Protein AF-A0A937FCH1-F1 (afdb_monomer_lite)

Structure (mmCIF, N/CA/C/O backbone):
data_AF-A0A937FCH1-F1
#
_entry.id   AF-A0A937FCH1-F1
#
loop_
_atom_site.group_PDB
_atom_site.id
_atom_site.type_symbol
_atom_site.label_atom_id
_atom_site.label_alt_id
_atom_site.label_comp_id
_atom_site.label_asym_id
_atom_site.label_entity_id
_atom_site.label_seq_id
_atom_site.pdbx_PDB_ins_code
_atom_site.Cartn_x
_atom_site.Cartn_y
_atom_site.Cartn_z
_atom_site.occupancy
_atom_site.B_iso_or_equiv
_atom_site.auth_seq_id
_atom_site.auth_comp_id
_atom_site.auth_asym_id
_atom_site.auth_atom_id
_atom_site.pdbx_PDB_model_num
ATOM 1 N N . MET A 1 1 ? 11.244 -4.740 61.251 1.00 45.28 1 MET A N 1
ATOM 2 C CA . MET A 1 1 ? 11.607 -6.067 60.705 1.00 45.28 1 MET A CA 1
ATOM 3 C C . MET A 1 1 ? 11.883 -5.912 59.218 1.00 45.28 1 MET A C 1
ATOM 5 O O . MET A 1 1 ? 11.108 -5.254 58.540 1.00 45.28 1 MET A O 1
ATOM 9 N N . LYS A 1 2 ? 13.050 -6.382 58.766 1.00 44.22 2 LYS A N 1
ATOM 10 C CA . LYS A 1 2 ? 13.618 -6.166 57.425 1.00 44.22 2 LYS A CA 1
ATOM 11 C C . LYS A 1 2 ? 12.908 -7.014 56.362 1.00 44.22 2 LYS A C 1
ATOM 13 O O . LYS A 1 2 ? 12.558 -8.159 56.624 1.00 44.22 2 LYS A O 1
ATOM 18 N N . ALA A 1 3 ? 12.762 -6.436 55.171 1.00 42.06 3 ALA A N 1
ATOM 19 C CA . ALA A 1 3 ? 12.266 -7.079 53.960 1.00 42.06 3 ALA A CA 1
ATOM 20 C C . ALA A 1 3 ? 13.205 -8.203 53.481 1.00 42.06 3 ALA A C 1
ATOM 22 O O . ALA A 1 3 ? 14.424 -8.025 53.446 1.00 42.06 3 ALA A O 1
ATOM 23 N N . MET A 1 4 ? 12.632 -9.342 53.081 1.00 48.16 4 MET A N 1
ATOM 24 C CA . MET A 1 4 ? 13.339 -10.417 52.379 1.00 48.16 4 MET A CA 1
ATOM 25 C C . MET A 1 4 ? 13.236 -10.199 50.867 1.00 48.16 4 MET A C 1
ATOM 27 O O . MET A 1 4 ? 12.160 -10.281 50.280 1.00 48.16 4 MET A O 1
ATOM 31 N N . ILE A 1 5 ? 14.381 -9.923 50.245 1.00 53.59 5 ILE A N 1
ATOM 32 C CA . ILE A 1 5 ? 14.573 -9.862 48.794 1.00 53.59 5 ILE A CA 1
ATOM 33 C C . ILE A 1 5 ? 14.964 -11.270 48.330 1.00 53.59 5 ILE A C 1
ATOM 35 O O . ILE A 1 5 ? 16.068 -11.728 48.619 1.00 53.59 5 ILE A O 1
ATOM 39 N N . ASN A 1 6 ? 14.082 -11.949 47.595 1.00 56.16 6 ASN A N 1
ATOM 40 C CA . ASN A 1 6 ? 14.407 -13.210 46.926 1.00 56.16 6 ASN A CA 1
ATOM 41 C C . ASN A 1 6 ? 15.113 -12.924 45.592 1.00 56.16 6 ASN A C 1
ATOM 43 O O . ASN A 1 6 ? 14.478 -12.581 44.597 1.00 56.16 6 ASN A O 1
ATOM 47 N N . LYS A 1 7 ? 16.440 -13.083 45.575 1.00 49.59 7 LYS A N 1
ATOM 48 C CA . LYS A 1 7 ? 17.254 -13.112 44.353 1.00 49.59 7 LYS A CA 1
ATOM 49 C C . LYS A 1 7 ? 17.114 -14.493 43.708 1.00 49.59 7 LYS A C 1
ATOM 51 O O . LYS A 1 7 ? 17.641 -15.465 44.238 1.00 49.59 7 LYS A O 1
ATOM 56 N N . LYS A 1 8 ? 16.419 -14.590 42.573 1.00 55.25 8 LYS A N 1
ATOM 57 C CA . LYS A 1 8 ? 16.505 -15.772 41.703 1.00 55.25 8 LYS A CA 1
ATOM 58 C C . LYS A 1 8 ? 17.601 -15.529 40.671 1.00 55.25 8 LYS A C 1
ATOM 60 O O . LYS A 1 8 ? 17.531 -14.595 39.879 1.00 55.25 8 LYS A O 1
ATOM 65 N N . THR A 1 9 ? 18.642 -16.341 40.775 1.00 57.25 9 THR A N 1
ATOM 66 C CA . THR A 1 9 ? 19.865 -16.311 39.980 1.00 57.25 9 THR A CA 1
ATOM 67 C C . THR A 1 9 ? 19.581 -16.640 38.516 1.00 57.25 9 THR A C 1
ATOM 69 O O . THR A 1 9 ? 18.898 -17.612 38.203 1.00 57.25 9 THR A O 1
ATOM 72 N N . ILE A 1 10 ? 20.130 -15.806 37.638 1.00 57.47 10 ILE A N 1
ATOM 73 C CA . ILE A 1 10 ? 20.200 -15.961 36.186 1.00 57.47 10 ILE A CA 1
ATOM 74 C C . ILE A 1 10 ? 21.195 -17.082 35.857 1.00 57.47 10 ILE A C 1
ATOM 76 O O . ILE A 1 10 ? 22.334 -17.036 36.316 1.00 57.47 10 ILE A O 1
ATOM 80 N N . VAL A 1 11 ? 20.793 -18.045 35.026 1.00 56.69 11 VAL A N 1
ATOM 81 C CA . VAL A 1 11 ? 21.714 -18.966 34.345 1.00 56.69 11 VAL A CA 1
ATOM 82 C C . VAL A 1 11 ? 21.450 -18.850 32.847 1.00 56.69 11 VAL A C 1
ATOM 84 O O . VAL A 1 11 ? 20.429 -19.305 32.343 1.00 56.69 11 VAL A O 1
ATOM 87 N N . VAL A 1 12 ? 22.364 -18.168 32.157 1.00 53.25 12 VAL A N 1
ATOM 88 C CA . VAL A 1 12 ? 22.422 -18.064 30.696 1.00 53.25 12 VAL A CA 1
ATOM 89 C C . VAL A 1 12 ? 23.267 -19.230 30.201 1.00 53.25 12 VAL A C 1
ATOM 91 O O . VAL A 1 12 ? 24.463 -19.282 30.479 1.00 53.25 12 VAL A O 1
ATOM 94 N N . THR A 1 13 ? 22.666 -20.164 29.470 1.00 54.78 13 THR A N 1
ATOM 95 C CA . THR A 1 13 ? 23.407 -21.213 28.760 1.00 54.78 13 THR A CA 1
ATOM 96 C C . THR A 1 13 ? 23.407 -20.869 27.276 1.00 54.78 13 THR A C 1
ATOM 98 O O . THR A 1 13 ? 22.425 -21.085 26.572 1.00 54.78 13 THR A O 1
ATOM 101 N N . ALA A 1 14 ? 24.508 -20.275 26.815 1.00 49.38 14 ALA A N 1
ATOM 102 C CA . ALA A 1 14 ? 24.777 -20.032 25.405 1.00 49.38 14 ALA A CA 1
ATOM 103 C C . ALA A 1 14 ? 25.320 -21.321 24.774 1.00 49.38 14 ALA A C 1
ATOM 105 O O . ALA A 1 14 ? 26.411 -21.769 25.125 1.00 49.38 14 ALA A O 1
ATOM 106 N N . LEU A 1 15 ? 24.564 -21.917 23.852 1.00 54.50 15 LEU A N 1
ATOM 107 C CA . LEU A 1 15 ? 25.008 -23.061 23.060 1.00 54.50 15 LEU A CA 1
ATOM 108 C C . LEU A 1 15 ? 25.225 -22.581 21.623 1.00 54.50 15 LEU A C 1
ATOM 110 O O . LEU A 1 15 ? 24.293 -22.409 20.843 1.00 54.50 15 LEU A O 1
ATOM 114 N N . VAL A 1 16 ? 26.488 -22.279 21.326 1.00 51.97 16 VAL A N 1
ATOM 115 C CA . VAL A 1 16 ? 26.991 -21.925 19.998 1.00 51.97 16 VAL A CA 1
ATOM 116 C C . VAL A 1 16 ? 27.168 -23.226 19.220 1.00 51.97 16 VAL A C 1
ATOM 118 O O . VAL A 1 16 ? 28.035 -24.026 19.562 1.00 51.97 16 VAL A O 1
ATOM 121 N N . LEU A 1 17 ? 26.356 -23.444 18.184 1.00 52.97 17 LEU A N 1
ATOM 122 C CA . LEU A 1 17 ? 26.543 -24.548 17.243 1.00 52.97 17 LEU A CA 1
ATOM 123 C C . LEU A 1 17 ? 26.810 -23.985 15.844 1.00 52.97 17 LEU A C 1
ATOM 125 O O . LEU A 1 17 ? 25.905 -23.763 15.044 1.00 52.97 17 LEU A O 1
ATOM 129 N N . SER A 1 18 ? 28.087 -23.723 15.579 1.00 56.38 18 SER A N 1
ATOM 130 C CA . SER A 1 18 ? 28.609 -23.332 14.271 1.00 56.38 18 SER A CA 1
ATOM 131 C C . SER A 1 18 ? 28.823 -24.586 13.421 1.00 56.38 18 SER A C 1
ATOM 133 O O . SER A 1 18 ? 29.827 -25.278 13.587 1.00 56.38 18 SER A O 1
ATOM 135 N N . LEU A 1 19 ? 27.903 -24.887 12.503 1.00 62.41 19 LEU A N 1
ATOM 136 C CA . LEU A 1 19 ? 28.153 -25.864 11.442 1.00 62.41 19 LEU A CA 1
ATOM 137 C C . LEU A 1 19 ? 28.678 -25.143 10.199 1.00 62.41 19 LEU A C 1
ATOM 139 O O . LEU A 1 19 ? 27.993 -24.348 9.558 1.00 62.41 19 LEU A O 1
ATOM 143 N N . LEU A 1 20 ? 29.944 -25.426 9.910 1.00 54.97 20 LEU A N 1
ATOM 144 C CA . LEU A 1 20 ? 30.688 -25.018 8.729 1.00 54.97 20 LEU A CA 1
ATOM 145 C C . LEU A 1 20 ? 30.143 -25.762 7.500 1.00 54.97 20 LEU A C 1
ATOM 147 O O . LEU A 1 20 ? 30.314 -26.974 7.395 1.00 54.97 20 LEU A O 1
ATOM 151 N N . PHE A 1 21 ? 29.561 -25.047 6.537 1.00 54.56 21 PHE A N 1
ATOM 152 C CA . PHE A 1 21 ? 29.423 -25.557 5.172 1.00 54.56 21 PHE A CA 1
ATOM 153 C C . PHE A 1 21 ? 30.659 -25.151 4.366 1.00 54.56 21 PHE A C 1
ATOM 155 O O . PHE A 1 21 ? 30.727 -24.064 3.796 1.00 54.56 21 PHE A O 1
ATOM 162 N N . VAL A 1 22 ? 31.654 -26.041 4.336 1.00 56.62 22 VAL A N 1
ATOM 163 C CA . VAL A 1 22 ? 32.704 -26.045 3.312 1.00 56.62 22 VAL A CA 1
ATOM 164 C C . VAL A 1 22 ? 32.250 -26.999 2.212 1.00 56.62 22 VAL A C 1
ATOM 166 O O . VAL A 1 22 ? 32.151 -28.202 2.428 1.00 56.62 22 VAL A O 1
ATOM 169 N N . GLY A 1 23 ? 31.970 -26.453 1.033 1.00 44.84 23 GLY A N 1
ATOM 170 C CA . GLY A 1 23 ? 31.610 -27.212 -0.160 1.00 44.84 23 GLY A CA 1
ATOM 171 C C . GLY A 1 23 ? 31.908 -26.395 -1.408 1.00 44.84 23 GLY A C 1
ATOM 172 O O . GLY A 1 23 ? 31.015 -25.821 -2.017 1.00 44.84 23 GLY A O 1
ATOM 173 N N . CYS A 1 24 ? 33.191 -26.302 -1.748 1.00 49.31 24 CYS A N 1
ATOM 174 C CA . CYS A 1 24 ? 33.679 -25.727 -2.993 1.00 49.31 24 CYS A CA 1
ATOM 175 C C . CYS A 1 24 ? 33.963 -26.887 -3.954 1.00 49.31 24 CYS A C 1
ATOM 177 O O . CYS A 1 24 ? 34.729 -27.778 -3.592 1.00 49.31 24 CYS A O 1
ATOM 179 N N . SER A 1 25 ? 33.400 -26.885 -5.164 1.00 57.38 25 SER A N 1
ATOM 180 C CA . SER A 1 25 ? 34.023 -27.528 -6.328 1.00 57.38 25 SER A CA 1
ATOM 181 C C . SER A 1 25 ? 33.520 -26.917 -7.633 1.00 57.38 25 SER A C 1
ATOM 183 O O . SER A 1 25 ? 32.347 -26.602 -7.804 1.00 57.38 25 SER A O 1
ATOM 185 N N . LYS A 1 26 ? 34.499 -26.690 -8.504 1.00 49.41 26 LYS A N 1
ATOM 186 C CA . LYS A 1 26 ? 34.493 -25.948 -9.762 1.00 49.41 26 LYS A CA 1
ATOM 187 C C . LYS A 1 26 ? 34.104 -26.825 -10.962 1.00 49.41 26 LYS A C 1
ATOM 189 O O . LYS A 1 26 ? 34.472 -27.987 -11.008 1.00 49.41 26 LYS A O 1
ATOM 194 N N . ALA A 1 27 ? 33.583 -26.112 -11.964 1.00 41.84 27 ALA A N 1
ATOM 195 C CA . ALA A 1 27 ? 33.876 -26.166 -13.404 1.00 41.84 27 ALA A CA 1
ATOM 196 C C . ALA A 1 27 ? 33.310 -27.278 -14.314 1.00 41.84 27 ALA A C 1
ATOM 198 O O . ALA A 1 27 ? 33.657 -28.443 -14.203 1.00 41.84 27 ALA A O 1
ATOM 199 N N . ALA A 1 28 ? 32.610 -26.746 -15.330 1.00 41.16 28 ALA A N 1
ATOM 200 C CA . ALA A 1 28 ? 32.683 -27.016 -16.769 1.00 41.16 28 ALA A CA 1
ATOM 201 C C . ALA A 1 28 ? 32.108 -28.327 -17.320 1.00 41.16 28 ALA A C 1
ATOM 203 O O . ALA A 1 28 ? 32.665 -29.390 -17.110 1.00 41.16 28 ALA A O 1
ATOM 204 N N . ASP A 1 29 ? 31.108 -28.183 -18.198 1.00 41.12 29 ASP A N 1
ATOM 205 C CA . ASP A 1 29 ? 31.288 -28.640 -19.576 1.00 41.12 29 ASP A CA 1
ATOM 206 C C . ASP A 1 29 ? 30.476 -27.800 -20.574 1.00 41.12 29 ASP A C 1
ATOM 208 O O . ASP A 1 29 ? 29.294 -27.509 -20.385 1.00 41.12 29 ASP A O 1
ATOM 212 N N . LYS A 1 30 ? 31.169 -27.378 -21.637 1.00 43.50 30 LYS A N 1
ATOM 213 C CA . LYS A 1 30 ? 30.598 -26.888 -22.893 1.00 43.50 30 LYS A CA 1
ATOM 214 C C . LYS A 1 30 ? 30.246 -28.113 -23.731 1.00 43.50 30 LYS A C 1
ATOM 216 O O . LYS A 1 30 ? 31.093 -28.980 -23.906 1.00 43.50 30 LYS A O 1
ATOM 221 N N . SER A 1 31 ? 29.072 -28.119 -24.349 1.00 41.22 31 SER A N 1
ATOM 222 C CA . SER A 1 31 ? 28.884 -28.859 -25.596 1.00 41.22 31 SER A CA 1
ATOM 223 C C . SER A 1 31 ? 28.267 -27.926 -26.630 1.00 41.22 31 SER A C 1
ATOM 225 O O . SER A 1 31 ? 27.119 -27.503 -26.526 1.00 41.22 31 SER A O 1
ATOM 227 N N . ASP A 1 32 ? 29.099 -27.561 -27.602 1.00 37.66 32 ASP A N 1
ATOM 228 C CA . ASP A 1 32 ? 28.654 -27.126 -28.914 1.00 37.66 32 ASP A CA 1
ATOM 229 C C . ASP A 1 32 ? 28.128 -28.358 -29.658 1.00 37.66 32 ASP A C 1
ATOM 231 O O . ASP A 1 32 ? 28.805 -29.385 -29.742 1.00 37.66 32 ASP A O 1
ATOM 235 N N . SER A 1 33 ? 26.945 -28.246 -30.253 1.00 36.94 33 SER A N 1
ATOM 236 C CA . SER A 1 33 ? 26.618 -29.025 -31.443 1.00 36.94 33 SER A CA 1
ATOM 237 C C . SER A 1 33 ? 25.721 -28.190 -32.344 1.00 36.94 33 SER A C 1
ATOM 239 O O . SER A 1 33 ? 24.513 -28.068 -32.149 1.00 36.94 33 SER A O 1
ATOM 241 N N . ALA A 1 34 ? 26.373 -27.564 -33.319 1.00 34.31 34 ALA A N 1
ATOM 242 C CA . ALA A 1 34 ? 25.741 -27.075 -34.525 1.00 34.31 34 ALA A CA 1
ATOM 243 C C . ALA A 1 34 ? 25.262 -28.270 -35.360 1.00 34.31 34 ALA A C 1
ATOM 245 O O . ALA A 1 34 ? 25.999 -29.238 -35.549 1.00 34.31 34 ALA A O 1
ATOM 246 N N . SER A 1 35 ? 24.057 -28.168 -35.916 1.00 31.75 35 SER A N 1
ATOM 247 C CA . SER A 1 35 ? 23.645 -28.982 -37.057 1.00 31.75 35 SER A CA 1
ATOM 248 C C . SER A 1 35 ? 23.018 -28.104 -38.144 1.00 31.75 35 SER A C 1
ATOM 250 O O . SER A 1 35 ? 21.967 -27.500 -37.969 1.00 31.75 35 SER A O 1
ATOM 252 N N . ASN A 1 36 ? 23.761 -28.066 -39.250 1.00 29.69 36 ASN A N 1
ATOM 253 C CA . ASN A 1 36 ? 23.389 -27.944 -40.657 1.00 29.69 36 ASN A CA 1
ATOM 254 C C . ASN A 1 36 ? 22.580 -26.751 -41.187 1.00 29.69 36 ASN A C 1
ATOM 256 O O . ASN A 1 36 ? 21.353 -26.705 -41.163 1.00 29.69 36 ASN A O 1
ATOM 260 N N . GLU A 1 37 ? 23.346 -25.905 -41.883 1.00 31.92 37 GLU A N 1
ATOM 261 C CA . GLU A 1 37 ? 23.025 -25.327 -43.189 1.00 31.92 37 GLU A CA 1
ATOM 262 C C . GLU A 1 37 ? 22.394 -26.325 -44.176 1.00 31.92 37 GLU A C 1
ATOM 264 O O . GLU A 1 37 ? 22.844 -27.461 -44.319 1.00 31.92 37 GLU A O 1
ATOM 269 N N . ASN A 1 38 ? 21.421 -25.827 -44.941 1.00 31.12 38 ASN A N 1
ATOM 270 C CA . ASN A 1 38 ? 21.334 -25.981 -46.396 1.00 31.12 38 ASN A CA 1
ATOM 271 C C . ASN A 1 38 ? 20.236 -25.039 -46.920 1.00 31.12 38 ASN A C 1
ATOM 273 O O . ASN A 1 38 ? 19.063 -25.233 -46.626 1.00 31.12 38 ASN A O 1
ATOM 277 N N . ASN A 1 39 ? 20.570 -24.040 -47.735 1.00 33.12 39 ASN A N 1
ATOM 278 C CA . ASN A 1 39 ? 20.592 -24.222 -49.188 1.00 33.12 39 ASN A CA 1
ATOM 279 C C . ASN A 1 39 ? 20.877 -22.888 -49.901 1.00 33.12 39 ASN A C 1
ATOM 281 O O . ASN A 1 39 ? 20.362 -21.825 -49.563 1.00 33.12 39 ASN A O 1
ATOM 285 N N . LYS A 1 40 ? 21.721 -23.002 -50.915 1.00 35.53 40 LYS A N 1
ATOM 286 C CA . LYS A 1 40 ? 22.290 -21.977 -51.776 1.00 35.53 40 LYS A CA 1
ATOM 287 C C . LYS A 1 40 ? 21.399 -21.859 -53.011 1.00 35.53 40 LYS A C 1
ATOM 289 O O . LYS A 1 40 ? 21.117 -22.871 -53.643 1.00 35.53 40 LYS A O 1
ATOM 294 N N . ASN A 1 41 ? 21.049 -20.647 -53.431 1.00 33.06 41 ASN A N 1
ATOM 295 C CA . ASN A 1 41 ? 20.906 -20.404 -54.863 1.00 33.06 41 ASN A CA 1
ATOM 296 C C . ASN A 1 41 ? 21.399 -19.007 -55.235 1.00 33.06 41 ASN A C 1
ATOM 298 O O . ASN A 1 41 ? 20.979 -17.996 -54.678 1.00 33.06 41 ASN A O 1
ATOM 302 N N . SER A 1 42 ? 22.334 -19.005 -56.176 1.00 32.25 42 SER A N 1
ATOM 303 C CA . SER A 1 42 ? 22.885 -17.849 -56.863 1.00 32.25 42 SER A CA 1
ATOM 304 C C . SER A 1 42 ? 21.924 -17.393 -57.957 1.00 32.25 42 SER A C 1
ATOM 306 O O . SER A 1 42 ? 21.228 -18.223 -58.531 1.00 32.25 42 SER A O 1
ATOM 308 N N . THR A 1 43 ? 21.955 -16.111 -58.319 1.00 27.62 43 THR A N 1
ATOM 309 C CA . THR A 1 43 ? 22.133 -15.657 -59.712 1.00 27.62 43 THR A CA 1
ATOM 310 C C . THR A 1 43 ? 22.320 -14.141 -59.720 1.00 27.62 43 THR A C 1
ATOM 312 O O . THR A 1 43 ? 21.492 -13.382 -59.229 1.00 27.62 43 THR A O 1
ATOM 315 N N . SER A 1 44 ? 23.457 -13.731 -60.268 1.00 33.59 44 SER A N 1
ATOM 316 C CA . SER A 1 44 ? 23.804 -12.376 -60.676 1.00 33.59 44 SER A CA 1
ATOM 317 C C . SER A 1 44 ? 23.130 -12.009 -61.997 1.00 33.59 44 SER A C 1
ATOM 319 O O . SER A 1 44 ? 23.170 -12.823 -62.917 1.00 33.59 44 SER A O 1
ATOM 321 N N . THR A 1 45 ? 22.709 -10.754 -62.155 1.00 27.59 45 THR A N 1
ATOM 322 C CA . THR A 1 45 ? 22.896 -10.053 -63.436 1.00 27.59 45 THR A CA 1
ATOM 323 C C . THR A 1 45 ? 23.032 -8.550 -63.223 1.00 27.59 45 THR A C 1
ATOM 325 O O . THR A 1 45 ? 22.291 -7.939 -62.460 1.00 27.59 45 THR A O 1
ATOM 328 N N . THR A 1 46 ? 24.057 -8.030 -63.884 1.00 29.56 46 THR A N 1
ATOM 329 C CA . THR A 1 46 ? 24.588 -6.667 -63.956 1.00 29.56 46 THR A CA 1
ATOM 330 C C . THR A 1 46 ? 23.790 -5.797 -64.944 1.00 29.56 46 THR A C 1
ATOM 332 O O . THR A 1 46 ? 22.901 -6.322 -65.616 1.00 29.56 46 THR A O 1
ATOM 335 N N . SER A 1 47 ? 24.217 -4.525 -65.060 1.00 30.80 47 SER A N 1
ATOM 336 C CA . SER A 1 47 ? 23.911 -3.469 -66.060 1.00 30.80 47 SER A CA 1
ATOM 337 C C . SER A 1 47 ? 23.046 -2.353 -65.444 1.00 30.80 47 SER A C 1
ATOM 339 O O . SER A 1 47 ? 22.010 -2.647 -64.869 1.00 30.80 47 SER A O 1
ATOM 341 N N . GLU A 1 48 ? 23.404 -1.064 -65.432 1.00 30.75 48 GLU A N 1
ATOM 342 C CA . GLU A 1 48 ? 24.190 -0.275 -66.386 1.00 30.75 48 GLU A CA 1
ATOM 343 C C . GLU A 1 48 ? 24.793 0.995 -65.743 1.00 30.75 48 GLU A C 1
ATOM 345 O O . GLU A 1 48 ? 24.305 1.522 -64.744 1.00 30.75 48 GLU A O 1
ATOM 350 N N . ASP A 1 49 ? 25.879 1.441 -66.368 1.00 28.95 49 ASP A N 1
ATOM 351 C CA . ASP A 1 49 ? 26.785 2.547 -66.058 1.00 28.95 49 ASP A CA 1
ATOM 352 C C . ASP A 1 49 ? 26.303 3.879 -66.671 1.00 28.95 49 ASP A C 1
ATOM 354 O O . ASP A 1 49 ? 25.730 3.865 -67.759 1.00 28.95 49 ASP A O 1
ATOM 358 N N . SER A 1 50 ? 26.607 5.030 -66.049 1.00 33.25 50 SER A N 1
ATOM 359 C CA . SER A 1 50 ? 27.060 6.267 -66.742 1.00 33.25 50 SER A CA 1
ATOM 360 C C . SER A 1 50 ? 27.399 7.423 -65.775 1.00 33.25 50 SER A C 1
ATOM 362 O O . SER A 1 50 ? 26.608 8.309 -65.475 1.00 33.25 50 SER A O 1
ATOM 364 N N . ASN A 1 51 ? 28.631 7.367 -65.268 1.00 34.47 51 ASN A N 1
ATOM 365 C CA . ASN A 1 51 ? 29.690 8.393 -65.298 1.00 34.47 51 ASN A CA 1
ATOM 366 C C . ASN A 1 51 ? 29.353 9.865 -65.698 1.00 34.47 51 ASN A C 1
ATOM 368 O O . ASN A 1 51 ? 28.882 10.108 -66.805 1.00 34.47 51 ASN A O 1
ATOM 372 N N . ALA A 1 52 ? 29.789 10.856 -64.893 1.00 30.61 52 ALA A N 1
ATOM 373 C CA . ALA A 1 52 ? 30.996 11.685 -65.156 1.00 30.61 52 ALA A CA 1
ATOM 374 C C . ALA A 1 52 ? 30.942 13.156 -64.660 1.00 30.61 52 ALA A C 1
ATOM 376 O O . ALA A 1 52 ? 30.012 13.898 -64.959 1.00 30.61 52 ALA A O 1
ATOM 377 N N . GLY A 1 53 ? 32.056 13.596 -64.044 1.00 28.39 53 GLY A N 1
ATOM 378 C CA . GLY A 1 53 ? 32.536 14.997 -63.987 1.00 28.39 53 GLY A CA 1
ATOM 379 C C . GLY A 1 53 ? 32.548 15.622 -62.581 1.00 28.39 53 GLY A C 1
ATOM 380 O O . GLY A 1 53 ? 31.544 16.172 -62.156 1.00 28.39 53 GLY A O 1
ATOM 381 N N . LYS A 1 54 ? 33.568 15.456 -61.720 1.00 29.09 54 LYS A N 1
ATOM 382 C CA . LYS A 1 54 ? 34.975 15.947 -61.727 1.00 29.09 54 LYS A CA 1
ATOM 383 C C . LYS A 1 54 ? 35.137 17.476 -61.596 1.00 29.09 54 LYS A C 1
ATOM 385 O O . LYS A 1 54 ? 35.023 18.183 -62.586 1.00 29.09 54 LYS A O 1
ATOM 390 N N . SER A 1 55 ? 35.561 17.943 -60.413 1.00 29.17 55 SER A N 1
ATOM 391 C CA . SER A 1 55 ? 36.877 18.589 -60.169 1.00 29.17 55 SER A CA 1
ATOM 392 C C . SER A 1 55 ? 37.017 18.947 -58.669 1.00 29.17 55 SER A C 1
ATOM 394 O O . SER A 1 55 ? 36.135 19.610 -58.138 1.00 29.17 55 SER A O 1
ATOM 396 N N . THR A 1 56 ? 37.938 18.352 -57.887 1.00 27.33 56 THR A N 1
ATOM 397 C CA . THR A 1 56 ? 39.314 18.830 -57.531 1.00 27.33 56 THR A CA 1
ATOM 398 C C . THR A 1 56 ? 39.366 20.311 -57.122 1.00 27.33 56 THR A C 1
ATOM 400 O O . THR A 1 56 ? 38.926 21.153 -57.899 1.00 27.33 56 THR A O 1
ATOM 403 N N . THR A 1 57 ? 39.806 20.693 -55.908 1.00 28.50 57 THR A N 1
ATOM 404 C CA . THR A 1 57 ? 41.195 20.632 -55.361 1.00 28.50 57 THR A CA 1
ATOM 405 C C . THR A 1 57 ? 41.150 20.943 -53.838 1.00 28.50 57 THR A C 1
ATOM 407 O O . THR A 1 57 ? 40.421 21.850 -53.450 1.00 28.50 57 THR A O 1
ATOM 410 N N . GLU A 1 58 ? 41.643 20.071 -52.936 1.00 28.83 58 GLU A N 1
ATOM 411 C CA . GLU A 1 58 ? 42.915 20.152 -52.149 1.00 28.83 58 GLU A CA 1
ATOM 412 C C . GLU A 1 58 ? 43.152 21.491 -51.385 1.00 28.83 58 GLU A C 1
ATOM 414 O O . GLU A 1 58 ? 42.906 22.553 -51.931 1.00 28.83 58 GLU A O 1
ATOM 419 N N . ASN A 1 59 ? 43.676 21.588 -50.149 1.00 31.11 59 ASN A N 1
ATOM 420 C CA . ASN A 1 59 ? 44.687 20.772 -49.466 1.00 31.11 59 ASN A CA 1
ATOM 421 C C . ASN A 1 59 ? 44.847 21.164 -47.964 1.00 31.11 59 ASN A C 1
ATOM 423 O O . ASN A 1 59 ? 44.795 22.347 -47.649 1.00 31.11 59 ASN A O 1
ATOM 427 N N . ASN A 1 60 ? 45.186 20.169 -47.118 1.00 34.97 60 ASN A N 1
ATOM 428 C CA . ASN A 1 60 ? 46.157 20.166 -45.987 1.00 34.97 60 ASN A CA 1
ATOM 429 C C . ASN A 1 60 ? 46.022 21.150 -44.779 1.00 34.97 60 ASN A C 1
ATOM 431 O O . ASN A 1 60 ? 45.699 22.309 -44.942 1.00 34.97 60 ASN A O 1
ATOM 435 N N . SER A 1 61 ? 46.364 20.833 -43.513 1.00 35.16 61 SER A N 1
ATOM 436 C CA . SER A 1 61 ? 47.161 19.743 -42.919 1.00 35.16 61 SER A CA 1
ATOM 437 C C . SER A 1 61 ? 47.061 19.713 -41.367 1.00 35.16 61 SER A C 1
ATOM 439 O O . SER A 1 61 ? 46.952 20.768 -40.751 1.00 35.16 61 SER A O 1
ATOM 441 N N . LYS A 1 62 ? 47.300 18.516 -40.783 1.00 31.84 62 LYS A N 1
ATOM 442 C CA . LYS A 1 62 ? 47.832 18.173 -39.424 1.00 31.84 62 LYS A CA 1
ATOM 443 C C . LYS A 1 62 ? 46.9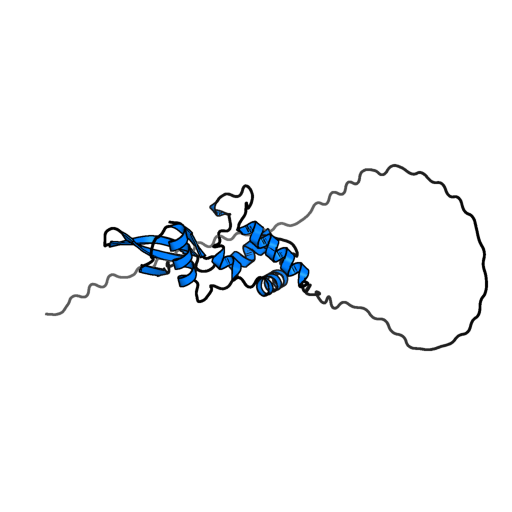54 18.499 -38.188 1.00 31.84 62 LYS A C 1
ATOM 445 O O . LYS A 1 62 ? 46.477 19.605 -38.033 1.00 31.84 62 LYS A O 1
ATOM 450 N N . LYS A 1 63 ? 46.770 17.609 -37.195 1.00 30.53 63 LYS A N 1
ATOM 451 C CA . LYS A 1 63 ? 47.745 16.701 -36.555 1.00 30.53 63 LYS A CA 1
ATOM 452 C C . LYS A 1 63 ? 47.069 15.544 -35.781 1.00 30.53 63 LYS A C 1
ATOM 454 O O . LYS A 1 63 ? 46.061 15.723 -35.112 1.00 30.53 63 LYS A O 1
ATOM 459 N N . ASN A 1 64 ? 47.730 14.393 -35.872 1.00 27.34 64 ASN A N 1
ATOM 460 C CA . ASN A 1 64 ? 47.592 13.097 -35.193 1.00 27.34 64 ASN A CA 1
ATOM 461 C C . ASN A 1 64 ? 47.437 13.128 -33.651 1.00 27.34 64 ASN A C 1
ATOM 463 O O . ASN A 1 64 ? 48.215 13.817 -32.991 1.00 27.34 64 ASN A O 1
ATOM 467 N N . ASN A 1 65 ? 46.567 12.281 -33.075 1.00 31.23 65 ASN A N 1
ATOM 468 C CA . ASN A 1 65 ? 46.968 11.037 -32.381 1.00 31.23 65 ASN A CA 1
ATOM 469 C C . ASN A 1 65 ? 45.771 10.304 -31.737 1.00 31.23 65 ASN A C 1
ATOM 471 O O . ASN A 1 65 ? 45.067 10.843 -30.888 1.00 31.23 65 ASN A O 1
ATOM 475 N N . ASN A 1 66 ? 45.618 9.028 -32.099 1.00 38.84 66 ASN A N 1
ATOM 476 C CA . ASN A 1 66 ? 44.813 8.039 -31.387 1.00 38.84 66 ASN A CA 1
ATOM 477 C C . ASN A 1 66 ? 45.500 7.638 -30.072 1.00 38.84 66 ASN A C 1
ATOM 479 O O . ASN A 1 66 ? 46.673 7.273 -30.091 1.00 38.84 66 ASN A O 1
ATOM 483 N N . ASN A 1 67 ? 44.745 7.559 -28.973 1.00 37.91 67 ASN A N 1
ATOM 484 C CA . ASN A 1 67 ? 44.691 6.306 -28.221 1.00 37.91 67 ASN A CA 1
ATOM 485 C C . ASN A 1 67 ? 43.412 6.189 -27.381 1.00 37.91 67 ASN A C 1
ATOM 487 O O . ASN A 1 67 ? 43.068 7.044 -26.571 1.00 37.91 67 ASN A O 1
ATOM 491 N N . LYS A 1 68 ? 42.717 5.083 -27.631 1.00 41.84 68 LYS A N 1
ATOM 492 C CA . LYS A 1 68 ? 41.486 4.609 -27.010 1.00 41.84 68 LYS A CA 1
ATOM 493 C C . LYS A 1 68 ? 41.860 3.757 -25.801 1.00 41.84 68 LYS A C 1
ATOM 495 O O . LYS A 1 68 ? 42.580 2.783 -25.973 1.00 41.84 68 LYS A O 1
ATOM 500 N N . SER A 1 69 ? 41.316 4.053 -24.623 1.00 34.03 69 SER A N 1
ATOM 5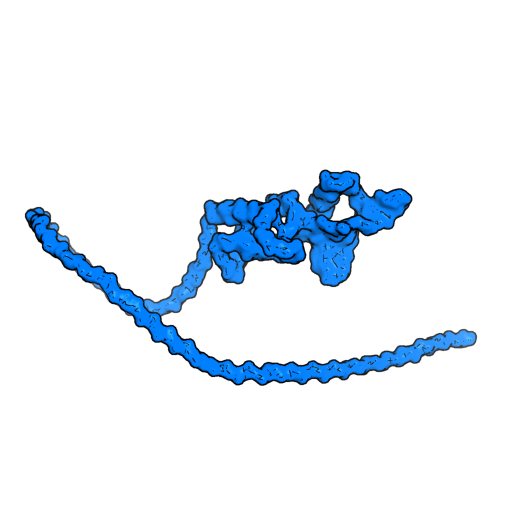01 C CA . SER A 1 69 ? 41.021 3.012 -23.630 1.00 34.03 69 SER A CA 1
ATOM 502 C C . SER A 1 69 ? 39.999 3.501 -22.605 1.00 34.03 69 SER A C 1
ATOM 504 O O . SER A 1 69 ? 40.321 4.157 -21.620 1.00 34.03 69 SER A O 1
ATOM 506 N N . SER A 1 70 ? 38.746 3.171 -22.914 1.00 34.50 70 SER A N 1
ATOM 507 C CA . SER A 1 70 ? 37.735 2.629 -22.007 1.00 34.50 70 SER A CA 1
ATOM 508 C C . SER A 1 70 ? 37.627 3.231 -20.605 1.00 34.50 70 SER A C 1
ATOM 510 O O . SER A 1 70 ? 37.919 2.579 -19.607 1.00 34.50 70 SER A O 1
ATOM 512 N N . GLN A 1 71 ? 37.022 4.413 -20.522 1.00 35.97 71 GLN A N 1
ATOM 513 C CA . GLN A 1 71 ? 36.026 4.617 -19.477 1.00 35.97 71 GLN A CA 1
ATOM 514 C C . GLN A 1 71 ? 34.715 4.035 -19.994 1.00 35.97 71 GLN A C 1
ATOM 516 O O . GLN A 1 71 ? 34.034 4.639 -20.823 1.00 35.97 71 GLN A O 1
ATOM 521 N N . THR A 1 72 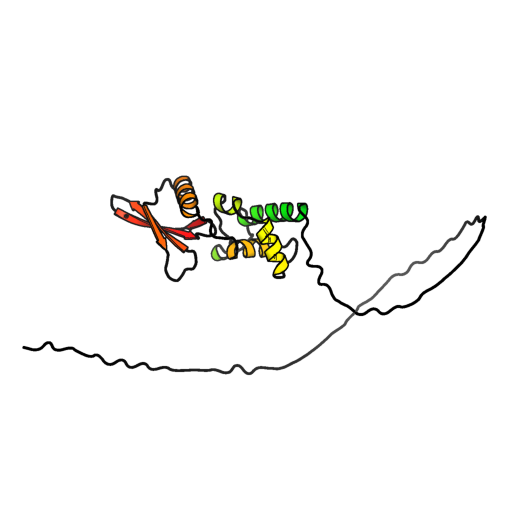? 34.362 2.845 -19.511 1.00 35.47 72 THR A N 1
ATOM 522 C CA . THR A 1 72 ? 32.972 2.395 -19.526 1.00 35.47 72 THR A CA 1
ATOM 523 C C . THR A 1 72 ? 32.216 3.337 -18.597 1.00 35.47 72 THR A C 1
ATOM 525 O O . THR A 1 72 ? 32.014 3.055 -17.420 1.00 35.47 72 THR A O 1
ATOM 528 N N . ALA A 1 73 ? 31.852 4.510 -19.112 1.00 41.00 73 ALA A N 1
ATOM 529 C CA . ALA A 1 73 ? 30.759 5.269 -18.555 1.00 41.00 73 ALA A CA 1
ATOM 530 C C . ALA A 1 73 ? 29.547 4.365 -18.741 1.00 41.00 73 ALA A C 1
ATOM 532 O O . ALA A 1 73 ? 29.015 4.246 -19.845 1.00 41.00 73 ALA A O 1
ATOM 533 N N . THR A 1 74 ? 29.165 3.659 -17.680 1.00 37.59 74 THR A N 1
ATOM 534 C CA . THR A 1 74 ? 27.838 3.076 -17.573 1.00 37.59 74 THR A CA 1
ATOM 535 C C . THR A 1 74 ? 26.893 4.241 -17.815 1.00 37.59 74 THR A C 1
ATOM 537 O O . THR A 1 74 ? 26.699 5.080 -16.934 1.00 37.59 74 THR A O 1
ATOM 540 N N . GLN A 1 75 ? 26.403 4.378 -19.049 1.00 44.34 75 GLN A N 1
ATOM 541 C CA . GLN A 1 75 ? 25.372 5.342 -19.373 1.00 44.34 75 GLN A CA 1
ATOM 542 C C . GLN A 1 75 ? 24.177 4.898 -18.552 1.00 44.34 75 GLN A C 1
ATOM 544 O O . GLN A 1 75 ? 23.467 3.959 -18.901 1.00 44.34 75 GLN A O 1
ATOM 549 N N . LYS A 1 76 ? 24.037 5.527 -17.387 1.00 55.31 76 LYS A N 1
ATOM 550 C CA . LYS A 1 76 ? 22.889 5.410 -16.514 1.00 55.31 76 LYS A CA 1
ATOM 551 C C . LYS A 1 76 ? 21.707 5.822 -17.372 1.00 55.31 76 LYS A C 1
ATOM 553 O O . LYS A 1 76 ? 21.524 7.008 -17.642 1.00 55.31 76 LYS A O 1
ATOM 558 N N . ALA A 1 77 ? 21.016 4.827 -17.918 1.00 57.09 77 ALA A N 1
ATOM 559 C CA . ALA A 1 77 ? 20.004 5.030 -18.931 1.00 57.09 77 ALA A CA 1
ATOM 560 C C . ALA A 1 77 ? 18.860 5.813 -18.291 1.00 57.09 77 ALA A C 1
ATOM 562 O O . ALA A 1 77 ? 18.014 5.252 -17.600 1.00 57.09 77 ALA A O 1
ATOM 563 N N . SER A 1 78 ? 18.867 7.129 -18.486 1.00 69.12 78 SER A N 1
ATOM 564 C CA . SER A 1 78 ? 17.778 7.983 -18.046 1.00 69.12 78 SER A CA 1
ATOM 565 C C . SER A 1 78 ? 16.538 7.596 -18.850 1.00 69.12 78 SER A C 1
ATOM 567 O O . SER A 1 78 ? 16.581 7.530 -20.081 1.00 69.12 78 SER A O 1
ATOM 569 N N . ALA A 1 79 ? 15.453 7.255 -18.163 1.00 78.19 79 ALA A N 1
ATOM 570 C CA . ALA A 1 79 ? 14.178 6.983 -18.810 1.00 78.19 79 ALA A CA 1
ATOM 571 C C . ALA A 1 79 ? 13.575 8.283 -19.360 1.00 78.19 79 ALA A C 1
ATOM 573 O O . ALA A 1 79 ? 13.654 9.334 -18.718 1.00 78.19 79 ALA A O 1
ATOM 574 N N . SER A 1 80 ? 12.963 8.212 -20.543 1.00 88.44 80 SER A N 1
ATOM 575 C CA . SER A 1 80 ? 12.221 9.348 -21.102 1.00 88.44 80 SER A CA 1
ATOM 576 C C . SER A 1 80 ? 10.903 9.566 -20.345 1.00 88.44 80 SER A C 1
ATOM 578 O O . SER A 1 80 ? 10.386 8.647 -19.711 1.00 88.44 80 SER A O 1
ATOM 580 N N . SER A 1 81 ? 10.320 10.768 -20.428 1.00 90.00 81 SER A N 1
ATOM 581 C CA . SER A 1 81 ? 9.015 11.045 -19.799 1.00 90.00 81 SER A CA 1
ATOM 582 C C . SER A 1 81 ? 7.915 10.104 -20.313 1.00 90.00 81 SER A C 1
ATOM 584 O O . SER A 1 81 ? 7.122 9.603 -19.519 1.00 90.00 81 SER A O 1
ATOM 586 N N . GLN A 1 82 ? 7.922 9.79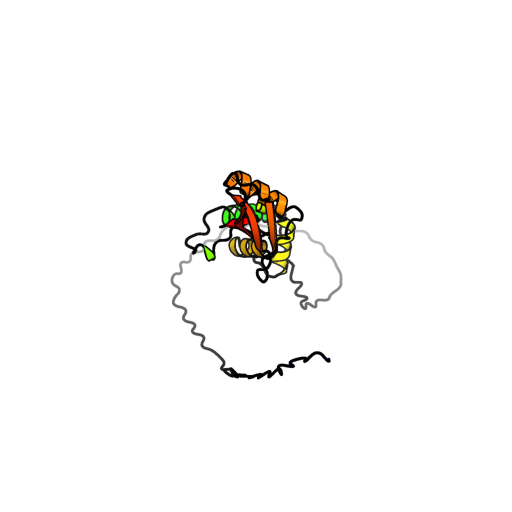1 -21.614 1.00 92.62 82 GLN A N 1
ATOM 587 C CA . GLN A 1 82 ? 6.954 8.875 -22.219 1.00 92.62 82 GLN A CA 1
ATOM 588 C C . GLN A 1 82 ? 7.110 7.439 -21.700 1.00 92.62 82 GLN A C 1
ATOM 590 O O . GLN A 1 82 ? 6.117 6.785 -21.395 1.00 92.62 82 GLN A O 1
ATOM 595 N N . GLU A 1 83 ? 8.352 6.965 -21.554 1.00 93.38 83 GLU A N 1
ATOM 596 C CA . GLU A 1 83 ? 8.651 5.641 -20.991 1.00 93.38 83 GLU A CA 1
ATOM 597 C C . GLU A 1 83 ? 8.111 5.525 -19.558 1.00 93.38 83 GLU A C 1
ATOM 599 O O . GLU A 1 83 ? 7.484 4.528 -19.209 1.00 93.38 83 GLU A O 1
ATOM 604 N N . ILE A 1 84 ? 8.300 6.573 -18.747 1.00 94.19 84 ILE A N 1
ATOM 605 C CA . ILE A 1 84 ? 7.821 6.612 -17.361 1.00 94.19 84 ILE A CA 1
ATOM 606 C C . ILE A 1 84 ? 6.289 6.586 -17.298 1.00 94.19 84 ILE A C 1
ATOM 608 O O . ILE A 1 84 ? 5.723 5.898 -16.449 1.00 94.19 84 ILE A O 1
ATOM 612 N N . GLN A 1 85 ? 5.600 7.306 -18.183 1.00 95.81 85 GLN A N 1
ATOM 613 C CA . GLN A 1 85 ? 4.135 7.299 -18.227 1.00 95.81 85 GLN A CA 1
ATOM 614 C C . GLN A 1 85 ? 3.582 5.922 -18.621 1.00 95.81 85 GLN A C 1
ATOM 616 O O . GLN A 1 85 ? 2.672 5.420 -17.958 1.00 95.81 85 GLN A O 1
ATOM 621 N N . ASP A 1 86 ? 4.162 5.288 -19.645 1.00 97.12 86 ASP A N 1
ATOM 622 C CA . ASP A 1 86 ? 3.754 3.953 -20.099 1.00 97.12 86 ASP A CA 1
ATOM 623 C C . ASP A 1 86 ? 3.949 2.899 -19.001 1.00 97.12 86 ASP A C 1
ATOM 625 O O . ASP A 1 86 ? 3.010 2.177 -18.654 1.00 97.12 86 ASP A O 1
ATOM 629 N N . ILE A 1 87 ? 5.133 2.857 -18.377 1.00 97.38 87 ILE A N 1
ATOM 630 C CA . ILE A 1 87 ? 5.389 1.891 -17.304 1.00 97.38 87 ILE A CA 1
ATOM 631 C C . ILE A 1 87 ? 4.524 2.164 -16.067 1.00 97.38 87 ILE A C 1
ATOM 633 O O . ILE A 1 87 ? 4.043 1.221 -15.445 1.00 97.38 87 ILE A O 1
ATOM 637 N N . THR A 1 88 ? 4.250 3.434 -15.741 1.00 97.44 88 THR A N 1
ATOM 638 C CA . THR A 1 88 ? 3.348 3.804 -14.635 1.00 97.44 88 THR A CA 1
ATOM 639 C C . THR A 1 88 ? 1.949 3.249 -14.864 1.00 97.44 88 THR A C 1
ATOM 641 O O . THR A 1 88 ? 1.369 2.654 -13.956 1.00 97.44 88 THR A O 1
ATOM 644 N N . LYS A 1 89 ? 1.407 3.407 -16.078 1.00 97.31 89 LYS A N 1
ATOM 645 C CA . LYS A 1 89 ? 0.094 2.861 -16.429 1.00 97.31 89 LYS A CA 1
ATOM 646 C C . LYS A 1 89 ? 0.092 1.338 -16.306 1.00 97.31 89 LYS A C 1
ATOM 648 O O . LYS A 1 89 ? -0.754 0.794 -15.607 1.00 97.31 89 LYS A O 1
ATOM 653 N N . LYS A 1 90 ? 1.074 0.664 -16.912 1.00 97.69 90 LYS A N 1
ATOM 654 C CA . LYS A 1 90 ? 1.185 -0.803 -16.873 1.00 97.69 90 LYS A CA 1
ATOM 655 C C . LYS A 1 90 ? 1.293 -1.348 -15.452 1.00 97.69 90 LYS A C 1
ATOM 657 O O . LYS A 1 90 ? 0.642 -2.335 -15.140 1.00 97.69 90 LYS A O 1
ATOM 662 N N . VAL A 1 91 ? 2.071 -0.704 -14.581 1.00 97.81 91 VAL A N 1
ATOM 663 C CA . VAL A 1 91 ? 2.196 -1.128 -13.180 1.00 97.81 91 VAL A CA 1
ATOM 664 C C . VAL A 1 91 ? 0.911 -0.893 -12.396 1.00 97.81 91 VAL A C 1
ATOM 666 O O . VAL A 1 91 ? 0.510 -1.765 -11.629 1.00 97.81 91 VAL A O 1
ATOM 669 N N . LYS A 1 92 ? 0.232 0.243 -12.592 1.00 97.25 92 LYS A N 1
ATOM 670 C CA . LYS A 1 92 ? -1.077 0.472 -11.964 1.00 97.25 92 LYS A CA 1
ATOM 671 C C . LYS A 1 92 ? -2.110 -0.561 -12.407 1.00 97.25 92 LYS A C 1
ATOM 673 O O . LYS A 1 92 ? -2.863 -1.047 -11.565 1.00 97.25 92 LYS A O 1
ATOM 678 N N . ASP A 1 93 ? -2.127 -0.888 -13.696 1.00 96.81 93 ASP A N 1
ATOM 679 C CA . ASP A 1 93 ? -3.017 -1.900 -14.265 1.00 96.81 93 ASP A CA 1
ATOM 680 C C . ASP A 1 93 ? -2.674 -3.294 -13.706 1.00 96.81 93 ASP A C 1
ATOM 682 O O . ASP A 1 93 ? -3.573 -4.025 -13.307 1.00 96.81 93 ASP A O 1
ATOM 686 N N . TYR A 1 94 ? -1.385 -3.632 -13.587 1.00 96.94 94 TYR A N 1
ATOM 687 C CA . TYR A 1 94 ? -0.919 -4.895 -13.006 1.00 96.94 94 TYR A CA 1
ATOM 688 C C . TYR A 1 94 ? -1.297 -5.047 -11.524 1.00 96.94 94 TYR A C 1
ATOM 690 O O . TYR A 1 94 ? -1.841 -6.074 -11.136 1.00 96.94 94 TYR A O 1
ATOM 698 N N . ILE A 1 95 ? -1.055 -4.026 -10.692 1.00 96.81 95 ILE A N 1
ATOM 699 C CA . ILE A 1 95 ? -1.348 -4.082 -9.248 1.00 96.81 95 ILE A CA 1
ATOM 700 C C . ILE 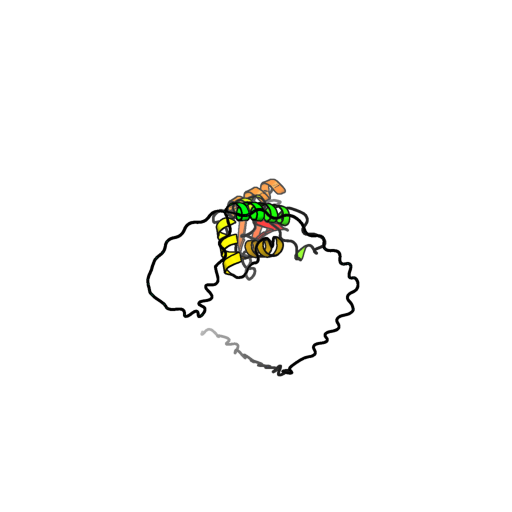A 1 95 ? -2.860 -4.153 -8.982 1.00 96.81 95 ILE A C 1
ATOM 702 O O . ILE A 1 95 ? -3.291 -4.892 -8.102 1.00 96.81 95 ILE A O 1
ATOM 706 N N . ASN A 1 96 ? -3.671 -3.390 -9.724 1.00 94.19 96 ASN A N 1
ATOM 707 C CA . ASN A 1 96 ? -5.128 -3.357 -9.534 1.00 94.19 96 ASN A CA 1
ATOM 708 C C . ASN A 1 96 ? -5.882 -4.468 -10.283 1.00 94.19 96 ASN A C 1
ATOM 710 O O . ASN A 1 96 ? -7.096 -4.593 -10.109 1.00 94.19 96 ASN A O 1
ATOM 714 N N . GLY A 1 97 ? -5.203 -5.182 -11.178 1.00 91.06 97 GLY A N 1
ATOM 715 C CA . GLY A 1 97 ? -5.779 -6.194 -12.051 1.00 91.06 97 GLY A CA 1
ATOM 716 C C . GLY A 1 97 ? -5.467 -7.616 -11.599 1.00 91.06 97 GLY A C 1
ATOM 717 O O . GLY A 1 97 ? -5.125 -7.878 -10.446 1.00 91.06 97 GLY A O 1
ATOM 718 N N . ASP A 1 98 ? -5.592 -8.546 -12.543 1.00 85.12 98 ASP A N 1
ATOM 719 C CA . ASP A 1 98 ? -5.177 -9.928 -12.342 1.00 85.12 98 ASP A CA 1
ATOM 720 C C . ASP A 1 98 ? -3.649 -10.047 -12.485 1.00 85.12 98 ASP A C 1
ATOM 722 O O . ASP A 1 98 ? -3.074 -9.683 -13.512 1.00 85.12 98 ASP A O 1
ATOM 726 N N . GLN A 1 99 ? -2.995 -10.570 -11.446 1.00 92.62 99 GLN A N 1
ATOM 727 C CA . GLN A 1 99 ? -1.548 -10.826 -11.404 1.00 92.62 99 GLN A CA 1
ATOM 728 C C . GLN A 1 99 ? -1.212 -12.259 -11.858 1.00 92.62 99 GLN A C 1
ATOM 730 O O . GLN A 1 99 ? -0.133 -12.787 -11.574 1.00 92.62 99 GLN A O 1
ATOM 735 N N . GLY A 1 100 ? -2.150 -12.890 -12.570 1.00 90.69 100 GLY A N 1
ATOM 736 C CA . GLY A 1 100 ? -2.065 -14.251 -13.072 1.00 90.69 100 GLY A CA 1
ATOM 737 C C . GLY A 1 100 ? -2.362 -15.288 -11.991 1.00 90.69 100 GLY A C 1
ATOM 738 O O . GLY A 1 100 ? -2.864 -14.986 -10.909 1.00 90.69 100 GLY A O 1
ATOM 739 N N . ASN A 1 101 ? -1.997 -16.543 -12.269 1.00 91.75 101 ASN A N 1
ATOM 740 C CA . ASN A 1 101 ? -2.246 -17.684 -11.380 1.00 91.75 101 ASN A CA 1
ATOM 741 C C . ASN A 1 101 ? -1.263 -17.749 -10.191 1.00 91.75 101 ASN A C 1
ATOM 743 O O . ASN A 1 101 ? -0.639 -18.779 -9.929 1.00 91.75 101 ASN A O 1
ATOM 747 N N . LYS A 1 102 ? -1.070 -16.619 -9.506 1.00 91.38 102 LYS A N 1
ATOM 748 C CA . LYS A 1 102 ? -0.291 -16.528 -8.271 1.00 91.38 102 LYS A CA 1
ATOM 749 C C . LYS A 1 102 ? -1.197 -16.844 -7.079 1.00 91.38 102 LYS A C 1
ATOM 751 O O . LYS A 1 102 ? -2.349 -16.398 -7.058 1.00 91.38 102 LYS A O 1
ATOM 756 N N . PRO A 1 103 ? -0.702 -17.571 -6.066 1.00 92.88 103 PRO A N 1
ATOM 757 C CA . PRO A 1 103 ? -1.439 -17.728 -4.823 1.00 92.88 103 PRO A CA 1
ATOM 758 C C . PRO A 1 103 ? -1.602 -16.368 -4.130 1.00 92.88 103 PRO A C 1
ATOM 760 O O . PRO A 1 103 ? -0.759 -15.485 -4.283 1.00 92.88 103 PRO A O 1
ATOM 763 N N . GLU A 1 104 ? -2.673 -16.209 -3.351 1.00 89.81 104 GLU A N 1
ATOM 764 C CA . GLU A 1 104 ? -3.072 -14.912 -2.782 1.00 89.81 104 GLU A CA 1
ATOM 765 C C . GLU A 1 104 ? -1.946 -14.220 -2.002 1.00 89.81 104 GLU A C 1
ATOM 767 O O . GLU A 1 104 ? -1.693 -13.040 -2.197 1.00 89.81 104 GLU A O 1
ATOM 772 N N . TYR A 1 105 ? -1.174 -14.973 -1.215 1.00 88.25 105 TYR A N 1
ATOM 773 C CA . TYR A 1 105 ? -0.055 -14.436 -0.431 1.00 88.25 105 TYR A CA 1
ATOM 774 C C . TYR A 1 105 ? 1.104 -13.866 -1.273 1.00 88.25 105 TYR A C 1
ATOM 776 O O . TYR A 1 105 ? 1.981 -13.200 -0.728 1.00 88.25 105 TYR A O 1
ATOM 784 N N . GLN A 1 106 ? 1.155 -14.155 -2.578 1.00 90.56 106 GLN A N 1
ATOM 785 C CA . GLN A 1 106 ? 2.135 -13.583 -3.508 1.00 90.56 106 GLN A CA 1
ATOM 786 C C . GLN A 1 106 ? 1.588 -12.390 -4.288 1.00 90.56 106 GLN A C 1
ATOM 788 O O . GLN A 1 106 ? 2.360 -11.718 -4.975 1.00 90.56 106 GLN A O 1
ATOM 793 N N . LYS A 1 107 ? 0.278 -12.136 -4.232 1.00 94.38 107 LYS A N 1
ATOM 794 C CA . LYS A 1 107 ? -0.308 -10.997 -4.928 1.00 94.38 107 LYS A CA 1
ATOM 795 C C . LYS A 1 107 ? 0.024 -9.713 -4.183 1.00 94.38 107 LYS A C 1
ATOM 797 O O . LYS A 1 107 ? 0.051 -9.647 -2.956 1.00 94.38 107 LYS A O 1
ATOM 802 N N . MET A 1 108 ? 0.294 -8.668 -4.953 1.00 95.44 108 MET A N 1
ATOM 803 C CA . MET A 1 108 ? 0.498 -7.331 -4.413 1.00 95.44 108 MET A CA 1
ATOM 804 C C . MET A 1 108 ? -0.856 -6.679 -4.211 1.00 95.44 108 MET A C 1
ATOM 806 O O . MET A 1 108 ? -1.620 -6.539 -5.163 1.00 95.44 108 MET A O 1
ATOM 810 N N . HIS A 1 109 ? -1.127 -6.234 -2.992 1.00 93.94 109 HIS A N 1
ATOM 811 C CA . HIS A 1 109 ? -2.376 -5.567 -2.674 1.00 93.94 109 HIS A CA 1
ATOM 812 C C . HIS A 1 109 ? -2.140 -4.115 -2.296 1.00 93.94 109 HIS A C 1
ATOM 814 O O . HIS A 1 109 ? -1.262 -3.786 -1.494 1.00 93.94 109 HIS A O 1
ATOM 820 N N . TRP A 1 110 ? -2.956 -3.249 -2.884 1.00 97.50 110 TRP A N 1
ATOM 821 C CA . TRP A 1 110 ? -2.907 -1.813 -2.685 1.00 97.50 110 TRP A CA 1
ATOM 822 C C . TRP A 1 110 ? -4.317 -1.247 -2.632 1.00 97.50 110 TRP A C 1
ATOM 824 O O . TRP A 1 110 ? -5.195 -1.657 -3.392 1.00 97.50 110 TRP A O 1
ATOM 834 N N . SER A 1 111 ? -4.506 -0.232 -1.794 1.00 97.06 111 SER A N 1
ATOM 835 C CA . SER A 1 111 ? -5.609 0.695 -2.002 1.00 97.06 111 SER A CA 1
ATOM 836 C C . SER A 1 111 ? -5.354 1.504 -3.279 1.00 97.06 111 SER A C 1
ATOM 838 O O . SER A 1 111 ? -4.252 2.016 -3.510 1.00 97.06 111 SER A O 1
ATOM 840 N N . LYS A 1 112 ? -6.401 1.688 -4.093 1.00 96.12 112 LYS A N 1
ATOM 841 C CA . LYS A 1 112 ? -6.359 2.576 -5.266 1.00 96.12 112 LYS A CA 1
ATOM 842 C C . LYS A 1 112 ? -6.014 4.012 -4.868 1.00 96.12 112 LYS A C 1
ATOM 844 O O . LYS A 1 112 ? -5.267 4.677 -5.586 1.00 96.12 112 LYS A O 1
ATOM 849 N N . THR A 1 113 ? -6.531 4.479 -3.730 1.00 96.62 113 THR A N 1
ATOM 850 C CA . THR A 1 113 ? -6.260 5.814 -3.181 1.00 96.62 113 THR A CA 1
ATOM 851 C C . THR A 1 113 ? -4.763 5.988 -2.932 1.00 96.62 113 THR A C 1
ATOM 853 O O . THR A 1 113 ? -4.165 6.962 -3.390 1.00 96.62 113 THR A O 1
ATOM 856 N N . PHE A 1 114 ? -4.134 4.997 -2.299 1.00 97.94 114 PHE A N 1
ATOM 857 C CA . PHE A 1 114 ? -2.705 5.010 -1.994 1.00 97.94 114 PHE A CA 1
ATOM 858 C C . PHE A 1 114 ? -1.849 4.921 -3.252 1.00 97.94 114 PHE A C 1
ATOM 860 O O . PHE A 1 114 ? -0.956 5.744 -3.452 1.00 97.94 114 PHE A O 1
ATOM 867 N N . LEU A 1 115 ? -2.154 3.968 -4.137 1.00 97.75 115 LEU A N 1
ATOM 868 C CA . LEU A 1 115 ? -1.387 3.759 -5.363 1.00 97.75 115 LEU A CA 1
ATOM 869 C C . LEU A 1 115 ? -1.400 5.001 -6.264 1.00 97.75 115 LEU A C 1
ATOM 871 O O . LEU A 1 115 ? -0.429 5.284 -6.961 1.00 97.75 115 LEU A O 1
ATOM 875 N N . ASN A 1 116 ? -2.482 5.779 -6.242 1.00 96.62 116 ASN A N 1
ATOM 876 C CA . ASN A 1 116 ? -2.584 7.001 -7.030 1.00 96.62 116 ASN A CA 1
ATOM 877 C C . ASN A 1 116 ? -1.743 8.169 -6.507 1.00 96.62 116 ASN A C 1
ATOM 879 O O . ASN A 1 116 ? -1.433 9.054 -7.303 1.00 96.62 116 ASN A O 1
ATOM 883 N N . LYS A 1 117 ? -1.337 8.160 -5.232 1.00 96.62 117 LYS A N 1
ATOM 884 C CA . LYS A 1 117 ? -0.455 9.185 -4.648 1.00 96.62 117 LYS A CA 1
ATOM 885 C C . LYS A 1 117 ? 1.037 8.878 -4.782 1.00 96.62 117 LYS A C 1
ATOM 887 O O . LYS A 1 117 ? 1.868 9.713 -4.438 1.00 96.62 117 LYS A O 1
ATO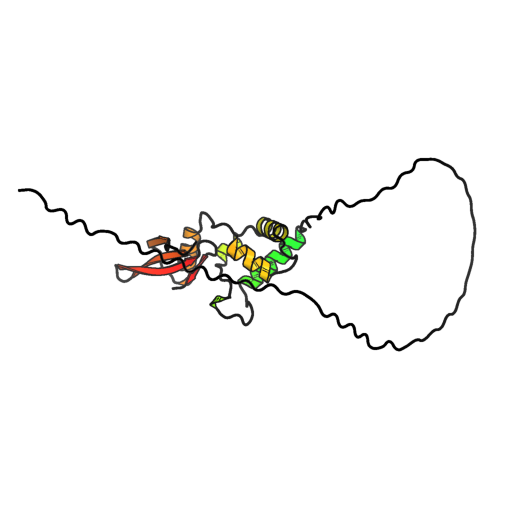M 892 N N . VAL A 1 118 ? 1.393 7.694 -5.273 1.00 97.06 118 VAL A N 1
ATOM 893 C CA . VAL A 1 118 ? 2.789 7.279 -5.424 1.00 97.06 118 VAL A CA 1
ATOM 894 C C . VAL A 1 118 ? 3.521 8.154 -6.448 1.00 97.06 118 VAL A C 1
ATOM 896 O O . VAL A 1 118 ? 3.050 8.357 -7.567 1.00 97.06 118 VAL A O 1
ATOM 899 N N . ASP A 1 119 ? 4.729 8.604 -6.099 1.00 97.19 119 ASP A N 1
ATOM 900 C CA . ASP A 1 119 ? 5.663 9.226 -7.044 1.00 97.19 119 ASP A CA 1
ATOM 901 C C . ASP A 1 119 ? 6.393 8.154 -7.876 1.00 97.19 119 ASP A C 1
ATOM 903 O O . ASP A 1 119 ? 7.512 7.723 -7.573 1.00 97.19 119 ASP A O 1
ATOM 907 N N . PHE A 1 120 ? 5.741 7.712 -8.953 1.00 96.94 120 PHE A N 1
ATOM 908 C CA . PHE A 1 120 ? 6.302 6.727 -9.882 1.00 96.94 120 PHE A CA 1
ATOM 909 C C . PHE A 1 120 ? 7.551 7.231 -10.608 1.00 96.94 120 PHE A C 1
ATOM 911 O O . PHE A 1 120 ? 8.406 6.424 -10.968 1.00 96.94 120 PHE A O 1
ATOM 918 N N . VAL A 1 121 ? 7.688 8.544 -10.823 1.00 96.31 121 VAL A N 1
ATOM 919 C CA . VAL A 1 121 ? 8.825 9.117 -11.557 1.00 96.31 121 VAL A CA 1
ATOM 920 C C . VAL A 1 121 ? 10.105 8.901 -10.761 1.00 96.31 121 VAL A C 1
ATOM 922 O O . VAL A 1 121 ? 11.092 8.385 -11.294 1.00 96.31 121 VAL A O 1
ATOM 925 N N . THR A 1 122 ? 10.090 9.280 -9.483 1.00 97.12 122 THR A N 1
ATOM 926 C CA . THR A 1 122 ? 11.243 9.106 -8.597 1.00 97.12 122 THR A CA 1
ATOM 927 C C . THR A 1 122 ? 11.523 7.628 -8.351 1.00 97.12 122 THR A C 1
ATOM 929 O O . THR A 1 122 ? 12.672 7.194 -8.464 1.00 97.12 122 THR A O 1
ATOM 932 N N . LEU A 1 123 ? 10.486 6.825 -8.095 1.00 98.06 123 LEU A N 1
ATOM 933 C CA . LEU A 1 123 ? 10.659 5.395 -7.842 1.00 98.06 123 LEU A CA 1
ATOM 934 C C . LEU A 1 123 ? 11.183 4.635 -9.060 1.00 98.06 123 LEU A C 1
ATOM 936 O O . LEU A 1 123 ? 12.056 3.791 -8.886 1.00 98.06 123 LEU A O 1
ATOM 940 N N . TYR A 1 124 ? 10.735 4.941 -10.280 1.00 97.56 124 TYR A N 1
ATOM 941 C CA . TYR A 1 124 ? 11.240 4.266 -11.481 1.00 97.56 124 TYR A CA 1
ATOM 942 C C . TYR A 1 124 ? 12.704 4.611 -11.746 1.00 97.56 124 TYR A C 1
ATOM 944 O O . TYR A 1 124 ? 13.513 3.733 -12.040 1.00 97.56 124 TYR A O 1
ATOM 952 N N . LYS A 1 125 ? 13.087 5.881 -11.563 1.00 96.19 125 LYS A N 1
ATOM 953 C CA . LYS A 1 125 ? 14.498 6.281 -11.633 1.00 96.19 125 LYS A CA 1
ATOM 954 C C . LYS A 1 125 ? 15.327 5.517 -10.604 1.00 96.19 125 LYS A C 1
ATOM 956 O O . LYS A 1 125 ? 16.374 4.983 -10.951 1.00 96.19 125 LYS A O 1
ATOM 961 N N . ASN A 1 126 ? 14.866 5.424 -9.358 1.00 97.44 126 ASN A N 1
ATOM 962 C CA . ASN A 1 126 ? 15.575 4.683 -8.316 1.00 97.44 126 ASN A CA 1
ATOM 963 C C . ASN A 1 126 ? 15.643 3.182 -8.619 1.00 97.44 126 ASN A C 1
ATOM 965 O O . ASN A 1 126 ? 16.700 2.584 -8.443 1.00 97.44 126 ASN A O 1
ATOM 969 N N . TYR A 1 127 ? 14.571 2.592 -9.138 1.00 98.12 127 TYR A N 1
ATOM 970 C CA . TYR A 1 127 ? 14.536 1.205 -9.587 1.00 98.12 127 TYR A CA 1
ATOM 971 C C . TYR A 1 127 ? 15.624 0.925 -10.635 1.00 98.12 127 TYR A C 1
ATOM 973 O O . TYR A 1 127 ? 16.456 0.043 -10.426 1.00 98.12 127 TYR A O 1
ATOM 981 N N . LEU A 1 128 ? 15.708 1.731 -11.701 1.00 96.94 128 LEU A N 1
ATOM 982 C CA . LEU A 1 128 ? 16.752 1.590 -12.727 1.00 96.94 128 LEU A CA 1
ATOM 983 C C . LEU A 1 128 ? 18.164 1.791 -12.155 1.00 96.94 128 LEU A C 1
ATOM 985 O O . LEU A 1 128 ? 19.096 1.071 -12.509 1.00 96.94 128 LEU A O 1
ATOM 989 N N . ASN A 1 129 ? 18.328 2.739 -11.229 1.00 96.94 129 ASN A N 1
ATOM 990 C CA . ASN A 1 129 ? 19.619 3.013 -10.589 1.00 96.94 129 ASN A CA 1
ATOM 991 C C . ASN A 1 129 ? 20.117 1.847 -9.731 1.00 96.94 129 ASN A C 1
ATOM 993 O O . ASN A 1 129 ? 21.323 1.699 -9.560 1.00 96.94 129 ASN A O 1
ATOM 997 N N . ASN A 1 130 ? 19.197 1.038 -9.209 1.00 96.50 130 ASN A N 1
ATOM 998 C CA . ASN A 1 130 ? 19.484 -0.148 -8.411 1.00 96.50 130 ASN A CA 1
ATOM 999 C C . ASN A 1 130 ? 19.533 -1.432 -9.264 1.00 96.50 130 ASN A C 1
ATOM 1001 O O . ASN A 1 130 ? 19.398 -2.530 -8.733 1.00 96.50 130 ASN A O 1
ATOM 1005 N N . GLY A 1 131 ? 19.723 -1.311 -10.585 1.00 96.25 131 GLY A N 1
ATOM 1006 C CA . GLY A 1 131 ? 19.860 -2.453 -11.497 1.00 96.25 131 GLY A CA 1
ATOM 1007 C C . GLY A 1 131 ? 18.539 -3.001 -12.041 1.00 96.25 131 GLY A C 1
ATOM 1008 O O . GLY A 1 131 ? 18.531 -4.059 -12.671 1.00 96.25 131 GLY A O 1
ATOM 1009 N N . GLY A 1 132 ? 17.431 -2.291 -11.823 1.00 96.94 132 GLY A N 1
ATOM 1010 C CA . GLY A 1 132 ? 16.138 -2.601 -12.420 1.00 96.94 132 GLY A CA 1
ATOM 1011 C C . GLY A 1 132 ? 16.168 -2.573 -13.951 1.00 96.94 132 GLY A C 1
ATOM 1012 O O . GLY A 1 132 ? 16.920 -1.812 -14.566 1.00 96.94 132 GLY A O 1
ATOM 1013 N N . LYS A 1 133 ? 15.334 -3.404 -14.581 1.00 96.44 133 LYS A N 1
ATOM 1014 C CA . LYS A 1 133 ? 15.250 -3.535 -16.039 1.00 96.44 133 LYS A CA 1
ATOM 1015 C C . LYS A 1 133 ? 14.130 -2.661 -16.590 1.00 96.44 133 LYS A C 1
ATOM 1017 O O . LYS A 1 133 ? 13.009 -2.677 -16.092 1.00 96.44 133 LYS A O 1
ATOM 1022 N N . LYS A 1 134 ? 14.413 -1.923 -17.663 1.00 95.00 134 LYS A N 1
ATOM 1023 C CA . LYS A 1 134 ? 13.392 -1.120 -18.346 1.00 95.00 134 LYS A CA 1
ATOM 1024 C C . LYS A 1 134 ? 12.236 -1.995 -18.826 1.00 95.00 134 LYS A C 1
ATOM 1026 O O . LYS A 1 134 ? 12.467 -3.062 -19.387 1.00 95.00 134 LYS A O 1
ATOM 1031 N N . GLY A 1 135 ? 11.010 -1.515 -18.638 1.00 92.81 135 GLY A N 1
ATOM 1032 C CA . GLY A 1 135 ? 9.803 -2.210 -19.093 1.00 92.81 135 GLY A CA 1
ATOM 1033 C C . GLY A 1 135 ? 9.390 -3.432 -18.263 1.00 92.81 135 GLY A C 1
ATOM 1034 O O . GLY A 1 135 ? 8.359 -4.026 -18.567 1.00 92.81 135 GLY A O 1
ATOM 1035 N N . ASP A 1 136 ? 10.145 -3.804 -17.225 1.00 96.81 136 ASP A N 1
ATOM 1036 C CA . ASP A 1 136 ? 9.800 -4.917 -16.338 1.00 96.81 136 ASP A CA 1
ATOM 1037 C C . ASP A 1 136 ? 8.734 -4.481 -15.319 1.00 96.81 136 ASP A C 1
ATOM 1039 O O . ASP A 1 136 ? 9.024 -3.878 -14.282 1.00 96.81 136 ASP A O 1
ATOM 1043 N N . VAL A 1 137 ? 7.474 -4.750 -15.670 1.00 97.12 137 VAL A N 1
ATOM 1044 C CA . VAL A 1 137 ? 6.286 -4.336 -14.912 1.00 97.12 137 VAL A CA 1
ATOM 1045 C C . VAL A 1 137 ? 6.242 -5.000 -13.538 1.00 97.12 137 VAL A C 1
ATOM 1047 O O . VAL A 1 137 ? 6.042 -4.314 -12.539 1.00 97.12 137 VAL A O 1
ATOM 1050 N N . GLU A 1 138 ? 6.436 -6.317 -13.472 1.00 96.62 138 GLU A N 1
ATOM 1051 C CA . GLU A 1 138 ? 6.298 -7.084 -12.231 1.00 96.62 138 GLU A CA 1
ATOM 1052 C C . GLU A 1 138 ? 7.401 -6.722 -11.232 1.00 96.62 138 GLU A C 1
ATOM 1054 O O . GLU A 1 138 ? 7.115 -6.419 -10.070 1.00 96.62 138 GLU A O 1
ATOM 1059 N N . SER A 1 139 ? 8.656 -6.662 -11.688 1.00 97.75 139 SER A N 1
ATOM 1060 C CA . SER A 1 139 ? 9.768 -6.264 -10.823 1.00 97.75 139 SER A CA 1
ATOM 1061 C C . SER A 1 139 ? 9.618 -4.825 -10.335 1.00 97.75 139 SER A C 1
ATOM 1063 O O . SER A 1 139 ? 9.935 -4.529 -9.180 1.00 97.75 139 SER A O 1
ATOM 1065 N N . PHE A 1 140 ? 9.125 -3.915 -11.183 1.00 98.19 140 PHE A N 1
ATOM 1066 C CA . PHE A 1 140 ? 8.892 -2.541 -10.752 1.00 98.19 140 PHE A CA 1
ATOM 1067 C C . PHE A 1 140 ? 7.707 -2.439 -9.777 1.00 98.19 140 PHE A C 1
ATOM 1069 O O . PHE A 1 140 ? 7.810 -1.727 -8.781 1.00 98.19 140 PHE A O 1
ATOM 1076 N N . ALA A 1 141 ? 6.628 -3.201 -9.975 1.00 98.06 141 ALA A N 1
ATOM 1077 C CA . ALA A 1 141 ? 5.517 -3.282 -9.024 1.00 98.06 141 ALA A CA 1
ATOM 1078 C C . ALA A 1 141 ? 5.978 -3.777 -7.637 1.00 98.06 141 ALA A C 1
ATOM 1080 O O . ALA A 1 141 ? 5.637 -3.173 -6.611 1.00 98.06 141 ALA A O 1
ATOM 1081 N N . ALA A 1 142 ? 6.828 -4.810 -7.602 1.00 97.38 142 ALA A N 1
ATOM 1082 C CA . ALA A 1 142 ? 7.448 -5.297 -6.369 1.00 97.38 142 ALA A CA 1
ATOM 1083 C C . ALA A 1 142 ? 8.312 -4.210 -5.713 1.00 97.38 142 ALA A C 1
ATOM 1085 O O . ALA A 1 142 ? 8.215 -3.961 -4.510 1.00 97.38 142 ALA A O 1
ATOM 1086 N N . TYR A 1 143 ? 9.120 -3.513 -6.516 1.00 98.12 143 TYR A N 1
ATOM 1087 C CA . TYR A 1 143 ? 9.975 -2.434 -6.036 1.00 98.12 143 TYR A CA 1
ATOM 1088 C C . TYR A 1 143 ? 9.169 -1.304 -5.386 1.00 98.12 143 TYR A C 1
ATOM 1090 O O . TYR A 1 143 ? 9.523 -0.863 -4.294 1.00 98.12 143 TYR A O 1
ATOM 1098 N N . ILE A 1 144 ? 8.075 -0.855 -6.007 1.00 97.88 144 ILE A N 1
ATOM 1099 C CA . ILE A 1 144 ? 7.200 0.185 -5.444 1.00 97.88 144 ILE A CA 1
ATOM 1100 C C . ILE A 1 144 ? 6.569 -0.292 -4.134 1.00 97.88 144 ILE A C 1
ATOM 1102 O O . ILE A 1 144 ? 6.584 0.452 -3.156 1.00 97.88 144 ILE A O 1
ATOM 1106 N N . THR A 1 145 ? 6.080 -1.533 -4.084 1.00 96.62 145 THR A N 1
ATOM 1107 C CA . THR A 1 145 ? 5.483 -2.138 -2.876 1.00 96.62 145 THR A CA 1
ATOM 1108 C C . THR A 1 145 ? 6.432 -2.112 -1.680 1.00 96.62 145 THR A C 1
ATOM 1110 O O . THR A 1 145 ? 5.994 -1.872 -0.559 1.00 96.62 145 THR A O 1
ATOM 1113 N N . LEU A 1 146 ? 7.735 -2.264 -1.916 1.00 95.75 146 LEU A N 1
ATOM 1114 C CA . LEU A 1 146 ? 8.749 -2.241 -0.863 1.00 95.75 146 LEU A CA 1
ATOM 1115 C C . LEU A 1 146 ? 9.295 -0.837 -0.554 1.00 95.75 146 LEU A C 1
ATOM 1117 O O . LEU A 1 146 ? 9.662 -0.561 0.585 1.00 95.75 146 LEU A O 1
ATOM 1121 N N . ASN A 1 147 ? 9.375 0.053 -1.549 1.00 96.88 147 ASN A N 1
ATOM 1122 C CA . ASN A 1 147 ? 10.168 1.286 -1.449 1.00 96.88 147 ASN A CA 1
ATOM 1123 C C . ASN A 1 147 ? 9.349 2.582 -1.492 1.00 96.88 147 ASN A C 1
ATOM 1125 O O . ASN A 1 147 ? 9.890 3.638 -1.167 1.00 96.88 147 ASN A O 1
ATOM 1129 N N . ALA A 1 148 ? 8.067 2.546 -1.869 1.00 97.31 148 ALA A N 1
ATOM 1130 C CA . ALA A 1 148 ? 7.228 3.745 -1.870 1.00 97.31 148 ALA A CA 1
ATOM 1131 C C . ALA A 1 148 ? 7.134 4.328 -0.456 1.00 97.31 148 ALA A C 1
ATOM 1133 O O . ALA A 1 148 ? 6.863 3.569 0.466 1.00 97.31 148 ALA A O 1
ATOM 1134 N N . PRO A 1 149 ? 7.354 5.629 -0.231 1.00 96.88 149 PRO A N 1
ATOM 1135 C CA . PRO A 1 149 ? 7.305 6.188 1.115 1.00 96.88 149 PRO A CA 1
ATOM 1136 C C . PRO A 1 149 ? 5.907 6.037 1.727 1.00 96.88 149 PRO A C 1
ATOM 1138 O O . PRO A 1 149 ? 4.896 6.193 1.035 1.00 96.88 149 PRO A O 1
ATOM 1141 N N . ILE A 1 150 ? 5.857 5.785 3.038 1.00 97.19 150 ILE A N 1
ATOM 1142 C CA . ILE A 1 150 ? 4.608 5.866 3.801 1.00 97.19 150 ILE A CA 1
ATOM 1143 C C . ILE A 1 150 ? 4.142 7.320 3.758 1.00 97.19 150 ILE A C 1
ATOM 1145 O O . ILE A 1 150 ? 4.875 8.225 4.162 1.00 97.19 150 ILE A O 1
ATOM 1149 N N . GLN A 1 151 ? 2.938 7.539 3.240 1.00 96.88 151 GLN A N 1
ATOM 1150 C CA . GLN A 1 151 ? 2.359 8.874 3.117 1.00 96.88 151 GLN A CA 1
ATOM 1151 C C . GLN A 1 151 ? 2.064 9.440 4.507 1.00 96.88 151 GLN A C 1
ATOM 1153 O O . GLN A 1 151 ? 1.591 8.714 5.373 1.00 96.88 151 GLN A O 1
ATOM 1158 N N . SER A 1 152 ? 2.319 10.725 4.754 1.00 97.19 152 SER A N 1
ATOM 1159 C CA . SER A 1 152 ? 2.081 11.320 6.080 1.00 97.19 152 SER A CA 1
ATOM 1160 C C . SER A 1 152 ? 0.602 11.307 6.486 1.00 97.19 152 SER A C 1
ATOM 1162 O O . SER A 1 152 ? 0.294 11.223 7.671 1.00 97.19 152 SER A O 1
ATOM 1164 N N . ASP A 1 153 ? -0.302 11.336 5.507 1.00 97.69 153 ASP A N 1
ATOM 1165 C CA . ASP A 1 153 ? -1.758 11.277 5.653 1.00 97.69 153 ASP A CA 1
ATOM 1166 C C . ASP A 1 153 ? -2.329 9.850 5.524 1.00 97.69 153 ASP A C 1
ATOM 1168 O O . ASP A 1 153 ? -3.540 9.673 5.376 1.00 97.69 153 ASP A O 1
ATOM 1172 N N . TRP A 1 154 ? -1.489 8.806 5.607 1.00 98.31 154 TRP A N 1
ATOM 1173 C CA . TRP A 1 154 ? -1.917 7.416 5.399 1.00 98.31 154 TRP A CA 1
ATOM 1174 C C . TRP A 1 154 ? -3.084 6.997 6.300 1.00 98.31 154 TRP A C 1
ATOM 1176 O O . TRP A 1 154 ? -3.985 6.295 5.850 1.00 98.31 154 TRP A O 1
ATOM 1186 N N . GLN A 1 155 ? -3.109 7.437 7.563 1.00 98.44 155 GLN A N 1
ATOM 1187 C CA . GLN A 1 155 ? -4.186 7.072 8.486 1.00 98.44 155 GLN A CA 1
ATOM 1188 C C . GLN A 1 155 ? -5.532 7.642 8.048 1.00 98.44 155 GLN A C 1
ATOM 1190 O O . GLN A 1 155 ? -6.549 6.975 8.201 1.00 98.44 155 GLN A O 1
ATOM 1195 N N . GLU A 1 156 ? -5.554 8.868 7.527 1.00 98.44 156 GLU A N 1
ATOM 1196 C CA . GLU A 1 156 ? -6.780 9.506 7.052 1.00 98.44 156 GLU A CA 1
ATOM 1197 C C . GLU A 1 156 ? -7.294 8.813 5.789 1.00 98.44 156 GLU A C 1
ATOM 1199 O O . GLU A 1 156 ? -8.470 8.450 5.725 1.00 98.44 156 GLU A O 1
ATOM 1204 N N . MET A 1 157 ? -6.399 8.536 4.835 1.00 98.19 157 MET A N 1
ATOM 1205 C CA . MET A 1 157 ? -6.746 7.789 3.623 1.00 98.19 157 MET A CA 1
ATOM 1206 C C . MET A 1 157 ? -7.278 6.393 3.951 1.00 98.19 157 MET A C 1
ATOM 1208 O O . MET A 1 157 ? -8.328 6.010 3.448 1.00 98.19 157 MET A O 1
ATOM 1212 N N . PHE A 1 158 ? -6.610 5.663 4.848 1.00 98.56 158 PHE A N 1
ATOM 1213 C CA . PHE A 1 158 ? -7.069 4.351 5.301 1.00 98.56 158 PHE A CA 1
ATOM 1214 C C . PHE A 1 158 ? -8.451 4.421 5.963 1.00 98.56 158 PHE A C 1
ATOM 1216 O O . PHE A 1 158 ? -9.326 3.633 5.624 1.00 98.56 158 PHE A O 1
ATOM 1223 N N . LYS A 1 159 ? -8.673 5.364 6.889 1.00 98.62 159 LYS A N 1
ATOM 1224 C CA . LYS A 1 159 ? -9.974 5.526 7.562 1.00 98.62 159 LYS A CA 1
ATOM 1225 C C . LYS A 1 159 ? -11.098 5.762 6.561 1.00 98.62 159 LYS A C 1
ATOM 1227 O O . LYS A 1 159 ? -12.179 5.200 6.723 1.00 98.62 159 LYS A O 1
ATOM 1232 N N . LYS A 1 160 ? -10.834 6.580 5.540 1.00 98.25 160 LYS A N 1
ATOM 1233 C CA . LYS A 1 160 ? -11.781 6.835 4.459 1.00 98.25 160 LYS A CA 1
ATOM 1234 C C . LYS A 1 160 ? -12.033 5.572 3.635 1.00 98.25 160 LYS A C 1
ATOM 1236 O O . LYS A 1 160 ? -13.186 5.204 3.462 1.00 98.25 160 LYS A O 1
ATOM 1241 N N . ASP A 1 161 ? -10.980 4.894 3.183 1.00 97.88 161 ASP A N 1
ATOM 1242 C CA . ASP A 1 161 ? -11.112 3.675 2.378 1.00 97.88 161 ASP A CA 1
ATOM 1243 C C . ASP A 1 161 ? -11.852 2.564 3.150 1.00 97.88 161 ASP A C 1
ATOM 1245 O O . ASP A 1 161 ? -12.699 1.878 2.580 1.00 97.88 161 ASP A O 1
ATOM 1249 N N . LEU A 1 162 ? -11.595 2.408 4.455 1.00 98.31 162 LEU A N 1
ATOM 1250 C CA . LEU A 1 162 ? -12.292 1.442 5.307 1.00 98.31 162 LEU A CA 1
ATOM 1251 C C . LEU A 1 162 ? -13.783 1.773 5.440 1.00 98.31 162 LEU A C 1
ATOM 1253 O O . LEU A 1 162 ? -14.623 0.882 5.312 1.00 98.31 162 LEU A O 1
ATOM 1257 N N . TYR A 1 163 ? -14.110 3.045 5.678 1.00 98.25 163 TYR A N 1
ATOM 1258 C CA . TYR A 1 163 ? -15.493 3.503 5.766 1.00 98.25 163 TYR A CA 1
ATOM 1259 C C . TYR A 1 163 ? -16.228 3.331 4.433 1.00 98.25 163 TYR A C 1
ATOM 1261 O O . TYR A 1 163 ? -17.348 2.837 4.413 1.00 98.25 163 TYR A O 1
ATOM 1269 N N . ASP A 1 164 ? -15.591 3.669 3.314 1.00 97.69 164 ASP A N 1
ATOM 1270 C CA . ASP A 1 164 ? -16.185 3.497 1.987 1.00 97.69 164 ASP A CA 1
ATOM 1271 C C . ASP A 1 164 ? -16.394 2.010 1.643 1.00 97.69 164 ASP A C 1
ATOM 1273 O O . ASP A 1 164 ? -17.332 1.668 0.924 1.00 97.69 164 ASP A O 1
ATOM 1277 N N . THR A 1 165 ? -15.542 1.120 2.167 1.00 96.25 165 THR A N 1
ATOM 1278 C CA . THR A 1 165 ? -15.613 -0.328 1.908 1.00 96.25 165 THR A CA 1
ATOM 1279 C C . THR A 1 165 ? -16.627 -1.041 2.808 1.00 96.25 165 THR A C 1
ATOM 1281 O O . THR A 1 165 ? -17.364 -1.900 2.330 1.00 96.25 165 THR A O 1
ATOM 1284 N N . TYR A 1 166 ? -16.678 -0.706 4.103 1.00 96.50 166 TYR A N 1
ATOM 1285 C CA . TYR A 1 166 ? -17.459 -1.455 5.102 1.00 96.50 166 TYR A CA 1
ATOM 1286 C C . TYR A 1 166 ? -18.439 -0.611 5.928 1.00 96.50 166 TYR A C 1
ATOM 1288 O O . TYR A 1 166 ? -19.206 -1.164 6.707 1.00 96.50 166 TYR A O 1
ATOM 1296 N N . GLY A 1 167 ? -18.424 0.716 5.803 1.00 97.25 167 GLY A N 1
ATOM 1297 C CA . GLY A 1 167 ? -19.221 1.628 6.636 1.00 97.25 167 GLY A CA 1
ATOM 1298 C C . GLY A 1 167 ? -18.687 1.813 8.060 1.00 97.25 167 GLY A C 1
ATOM 1299 O O . GLY A 1 167 ? -19.321 2.487 8.874 1.00 97.25 167 GLY A O 1
ATOM 1300 N N . GLU A 1 168 ? -17.521 1.245 8.372 1.00 97.56 168 GLU A N 1
ATOM 1301 C CA . GLU A 1 168 ? -16.981 1.199 9.729 1.00 97.56 168 GLU A CA 1
ATOM 1302 C C . GLU A 1 168 ? -16.086 2.398 10.054 1.00 97.56 168 GLU A C 1
ATOM 1304 O O . GLU A 1 168 ? -15.264 2.839 9.247 1.00 97.56 168 GLU A O 1
ATOM 1309 N N . LYS A 1 169 ? -16.221 2.921 11.279 1.00 98.12 169 LYS A N 1
ATOM 1310 C CA . LYS A 1 169 ? -15.429 4.058 11.769 1.00 98.12 169 LYS A CA 1
ATOM 1311 C C . LYS A 1 169 ? -14.321 3.582 12.699 1.00 98.12 169 LYS A C 1
ATOM 1313 O O . LYS A 1 169 ? -14.581 3.034 13.768 1.00 98.12 169 LYS A O 1
ATOM 1318 N N . VAL A 1 170 ? -13.078 3.866 12.317 1.00 98.44 170 VAL A N 1
ATOM 1319 C CA . VAL A 1 170 ? -11.902 3.569 13.142 1.00 98.44 170 VAL A CA 1
ATOM 1320 C C . VAL A 1 170 ? -11.848 4.506 14.345 1.00 98.44 170 VAL A C 1
ATOM 1322 O O . VAL A 1 170 ? -11.822 5.728 14.181 1.00 98.44 170 VAL A O 1
ATOM 1325 N N . VAL A 1 171 ? -11.748 3.935 15.543 1.00 98.31 171 VAL A N 1
ATOM 1326 C CA . VAL A 1 171 ? -11.589 4.689 16.798 1.00 98.31 171 VAL A CA 1
ATOM 1327 C C . VAL A 1 171 ? -10.155 4.695 17.314 1.00 98.31 171 VAL A C 1
ATOM 1329 O O . VAL A 1 171 ? -9.744 5.654 17.964 1.00 98.31 171 VAL A O 1
ATOM 1332 N N . ARG A 1 172 ? -9.358 3.681 16.963 1.00 98.38 172 ARG A N 1
ATOM 1333 C CA . ARG A 1 172 ? -7.944 3.595 17.339 1.00 98.38 172 ARG A CA 1
ATOM 1334 C C . ARG A 1 172 ? -7.132 2.867 16.276 1.00 98.38 172 ARG A C 1
ATOM 1336 O O . ARG A 1 172 ? -7.629 1.962 15.611 1.00 98.38 172 ARG A O 1
ATOM 1343 N N . ILE A 1 173 ? -5.878 3.281 16.127 1.00 98.19 173 ILE A N 1
ATOM 1344 C CA . ILE A 1 173 ? -4.878 2.626 15.284 1.00 98.19 173 ILE A CA 1
ATOM 1345 C C . ILE A 1 173 ? -3.640 2.407 16.146 1.00 98.19 173 ILE A C 1
ATOM 1347 O O . ILE A 1 173 ? -3.162 3.341 16.788 1.00 98.19 173 ILE A O 1
ATOM 1351 N N . GLU A 1 174 ? -3.122 1.187 16.153 1.00 97.44 174 GLU A N 1
ATOM 1352 C CA . GLU A 1 174 ? -1.952 0.800 16.936 1.00 97.44 174 GLU A CA 1
ATOM 1353 C C . GLU A 1 174 ? -0.927 0.107 16.048 1.00 97.44 174 GLU A C 1
ATOM 1355 O O . GLU A 1 174 ? -1.289 -0.671 15.170 1.00 97.44 174 GLU A O 1
ATOM 1360 N N . LYS A 1 175 ? 0.360 0.393 16.254 1.00 96.69 175 LYS A N 1
ATOM 1361 C CA . LYS A 1 175 ? 1.419 -0.274 15.498 1.00 96.69 175 LYS A CA 1
ATOM 1362 C C . LYS A 1 175 ? 1.566 -1.721 15.969 1.00 96.69 175 LYS A C 1
ATOM 1364 O O . LYS A 1 175 ? 1.724 -1.951 17.166 1.00 96.69 175 LYS A O 1
ATOM 1369 N N . VAL A 1 176 ? 1.589 -2.671 15.034 1.00 95.44 176 VAL A N 1
ATOM 1370 C CA . VAL A 1 176 ? 1.892 -4.072 15.350 1.00 95.44 176 VAL A CA 1
ATOM 1371 C C . VAL A 1 176 ? 3.400 -4.206 15.560 1.00 95.44 176 VAL A C 1
ATOM 1373 O O . VAL A 1 176 ? 4.206 -3.793 14.724 1.00 95.44 176 VAL A O 1
ATOM 1376 N N . GLN A 1 177 ? 3.806 -4.722 16.720 1.00 90.00 177 GLN A N 1
ATOM 1377 C CA . GLN A 1 177 ? 5.222 -4.887 17.046 1.00 90.00 177 GLN A CA 1
ATOM 1378 C C . GLN A 1 177 ? 5.836 -6.009 16.205 1.00 90.00 177 GLN A C 1
ATOM 1380 O O . GLN A 1 177 ? 5.268 -7.087 16.103 1.00 90.00 177 GLN A O 1
ATOM 1385 N N . GLY A 1 178 ? 7.016 -5.760 15.634 1.00 86.94 178 GLY A N 1
ATOM 1386 C CA . GLY A 1 178 ? 7.735 -6.739 14.810 1.00 86.94 178 GLY A CA 1
ATOM 1387 C C . GLY A 1 178 ? 7.329 -6.760 13.332 1.00 86.94 178 GLY A C 1
ATOM 1388 O O . GLY A 1 178 ? 8.160 -7.117 12.503 1.00 86.94 178 GLY A O 1
ATOM 1389 N N . ASP A 1 179 ? 6.141 -6.262 12.980 1.00 81.38 179 ASP A N 1
ATOM 1390 C CA . ASP A 1 179 ? 5.596 -6.341 11.618 1.00 81.38 179 ASP A CA 1
ATOM 1391 C C . ASP A 1 179 ? 5.718 -5.016 10.856 1.00 81.38 179 ASP A C 1
ATOM 1393 O O . ASP A 1 179 ? 4.733 -4.400 10.460 1.00 81.38 179 ASP A O 1
ATOM 1397 N N . GLY A 1 180 ? 6.959 -4.561 10.647 1.00 87.25 180 GLY A N 1
ATOM 1398 C CA . GLY A 1 180 ? 7.306 -3.465 9.730 1.00 87.25 180 GLY A CA 1
ATOM 1399 C C . GLY A 1 180 ? 6.364 -2.249 9.765 1.00 87.25 180 GLY A C 1
ATOM 1400 O O . GLY A 1 180 ? 6.369 -1.463 10.722 1.00 87.25 180 GLY A O 1
ATOM 1401 N N . ASP A 1 181 ? 5.587 -2.100 8.687 1.00 92.06 181 ASP A N 1
ATOM 1402 C CA . ASP A 1 181 ? 4.653 -0.994 8.436 1.00 92.06 181 ASP A CA 1
ATOM 1403 C C . ASP A 1 181 ? 3.181 -1.380 8.698 1.00 92.06 181 ASP A C 1
ATOM 1405 O O . ASP A 1 181 ? 2.273 -0.743 8.158 1.00 92.06 181 ASP A O 1
ATOM 1409 N N . VAL A 1 182 ? 2.928 -2.432 9.482 1.00 96.31 182 VAL A N 1
ATOM 1410 C CA . VAL A 1 182 ? 1.584 -2.955 9.771 1.00 96.31 182 VAL A CA 1
ATOM 1411 C C . VAL A 1 182 ? 1.009 -2.344 11.047 1.00 96.31 182 VAL A C 1
ATOM 1413 O O . VAL A 1 182 ? 1.686 -2.181 12.068 1.00 96.31 182 VAL A O 1
ATOM 1416 N N . TYR A 1 183 ? -0.277 -2.010 10.990 1.00 98.25 183 TYR A N 1
ATOM 1417 C CA . TYR A 1 183 ? -1.034 -1.437 12.095 1.00 98.25 183 TYR A CA 1
ATOM 1418 C C . TYR A 1 183 ? -2.358 -2.178 12.282 1.00 98.25 183 TYR A C 1
ATOM 1420 O O . TYR A 1 183 ? -2.998 -2.567 11.310 1.00 98.25 183 TYR A O 1
ATOM 1428 N N . GLN A 1 184 ? -2.791 -2.334 13.530 1.00 98.19 184 GLN A N 1
ATOM 1429 C CA . GLN A 1 184 ? -4.110 -2.840 13.888 1.00 98.19 184 GLN A CA 1
ATOM 1430 C C . GLN A 1 184 ? -5.081 -1.664 14.018 1.00 98.19 184 GLN A C 1
ATOM 1432 O O . GLN A 1 184 ? -4.840 -0.732 14.790 1.00 98.19 184 GLN A O 1
ATOM 1437 N N . ALA A 1 185 ? -6.193 -1.721 13.290 1.00 98.50 185 ALA A N 1
ATOM 1438 C CA . ALA A 1 185 ? -7.308 -0.797 13.439 1.00 98.50 185 ALA A CA 1
ATOM 1439 C C . ALA A 1 185 ? -8.395 -1.394 14.338 1.00 98.50 185 ALA A C 1
ATOM 1441 O O . ALA A 1 185 ? -8.679 -2.595 14.276 1.00 98.50 185 ALA A O 1
ATOM 1442 N N . TYR A 1 186 ? -9.014 -0.535 15.142 1.00 98.56 186 TYR A N 1
ATOM 1443 C CA . TYR A 1 186 ? -10.090 -0.883 16.061 1.00 98.56 186 TYR A CA 1
ATOM 1444 C C . TYR A 1 186 ? -11.342 -0.066 15.752 1.00 98.56 186 TYR A C 1
ATOM 1446 O O . TYR A 1 186 ? -11.247 1.111 15.388 1.00 98.56 186 TYR A O 1
ATOM 1454 N N . ILE A 1 187 ? -12.505 -0.683 15.937 1.00 98.38 187 ILE A N 1
ATOM 1455 C CA . ILE A 1 187 ? -13.828 -0.071 15.751 1.00 98.38 187 ILE A CA 1
ATOM 1456 C C . ILE A 1 187 ? -14.660 -0.228 17.024 1.00 98.38 187 ILE A C 1
ATOM 1458 O O . ILE A 1 187 ? -14.312 -1.012 17.910 1.00 98.38 187 ILE A O 1
ATOM 1462 N N . MET A 1 188 ? -15.783 0.483 17.098 1.00 97.94 188 MET A N 1
ATOM 1463 C CA . MET A 1 188 ? -16.789 0.259 18.135 1.00 97.94 188 MET A CA 1
ATOM 1464 C C . MET A 1 188 ? -17.833 -0.740 17.649 1.00 97.94 188 MET A C 1
ATOM 1466 O O . MET A 1 188 ? -18.540 -0.467 16.685 1.00 97.94 188 MET A O 1
ATOM 1470 N N . LYS A 1 189 ? -17.979 -1.856 18.363 1.00 96.38 189 LYS A N 1
ATOM 1471 C CA . LYS A 1 189 ? -19.021 -2.857 18.133 1.00 96.38 189 LYS A CA 1
ATOM 1472 C C . LYS A 1 189 ? -19.739 -3.147 19.444 1.00 96.38 189 LYS A C 1
ATOM 1474 O O . LYS A 1 189 ? -19.096 -3.441 20.449 1.00 96.38 189 LYS A O 1
ATOM 1479 N N . ASP A 1 190 ? -21.059 -2.982 19.459 1.00 96.19 190 ASP A N 1
ATOM 1480 C CA . ASP A 1 190 ? -21.904 -3.176 20.649 1.00 96.19 190 ASP A CA 1
ATOM 1481 C C . ASP A 1 190 ? -21.405 -2.413 21.894 1.00 96.19 190 ASP A C 1
ATOM 1483 O O . ASP A 1 190 ? -21.383 -2.924 23.014 1.00 96.19 190 ASP A O 1
ATOM 1487 N N . GLY A 1 191 ? -20.941 -1.175 21.689 1.00 96.19 191 GLY A N 1
ATOM 1488 C CA . GLY A 1 191 ? -20.419 -0.321 22.761 1.00 96.19 191 GLY A CA 1
ATOM 1489 C C . GLY A 1 191 ? -19.031 -0.713 23.282 1.00 96.19 191 GLY A C 1
ATOM 1490 O O . GLY A 1 191 ? -18.572 -0.126 24.260 1.00 96.19 191 GLY A O 1
ATOM 1491 N N . LYS A 1 192 ? -18.344 -1.665 22.640 1.00 97.88 192 LYS A N 1
ATOM 1492 C CA . LYS A 1 192 ? -16.983 -2.089 22.987 1.00 97.88 192 LYS A CA 1
ATOM 1493 C C . LYS A 1 192 ? -16.021 -1.826 21.842 1.00 97.88 192 LYS A C 1
ATOM 1495 O O . LYS A 1 192 ? -16.362 -1.995 20.676 1.00 97.88 192 LYS A O 1
ATOM 1500 N N . GLU A 1 193 ? -14.798 -1.459 22.192 1.00 98.12 193 GLU A N 1
ATOM 1501 C CA . GLU A 1 193 ? -13.715 -1.377 21.225 1.00 98.12 193 GLU A CA 1
ATOM 1502 C C . GLU A 1 193 ? -13.196 -2.786 20.905 1.00 98.12 193 GLU A C 1
ATOM 1504 O O . GLU A 1 193 ? -12.867 -3.549 21.815 1.00 98.12 193 GLU A O 1
ATOM 1509 N N . VAL A 1 194 ? -13.132 -3.134 19.619 1.00 97.94 194 VAL A N 1
ATOM 1510 C CA . VAL A 1 194 ? -12.664 -4.446 19.145 1.00 97.94 194 VAL A CA 1
ATOM 1511 C C . VAL A 1 194 ? -11.675 -4.291 17.986 1.00 97.94 194 VAL A C 1
ATOM 1513 O O . VAL A 1 194 ? -11.821 -3.351 17.196 1.00 97.94 194 VAL A O 1
ATOM 1516 N N . PRO A 1 195 ? -10.663 -5.174 17.859 1.00 97.69 195 PRO A N 1
ATOM 1517 C CA . PRO A 1 195 ? -9.817 -5.208 16.668 1.00 97.69 195 PRO A CA 1
ATOM 1518 C C . PRO A 1 195 ? -10.670 -5.575 15.450 1.00 97.69 195 PRO A C 1
ATOM 1520 O O . PRO A 1 195 ? -11.581 -6.396 15.557 1.00 97.69 195 PRO A O 1
ATOM 1523 N N . TYR A 1 196 ? -10.384 -4.954 14.307 1.00 97.81 196 TYR A N 1
ATOM 1524 C CA . TYR A 1 196 ? -11.175 -5.139 13.091 1.00 97.81 196 TYR A CA 1
ATOM 1525 C C . TYR A 1 196 ? -10.339 -5.589 11.897 1.00 97.81 196 TYR A C 1
ATOM 1527 O O . TYR A 1 196 ? -10.565 -6.672 11.377 1.00 97.81 196 TYR A O 1
ATOM 1535 N N . VAL A 1 197 ? -9.354 -4.788 11.484 1.00 98.12 197 VAL A N 1
ATOM 1536 C CA . VAL A 1 197 ? -8.479 -5.110 10.346 1.00 98.12 197 VAL A CA 1
ATOM 1537 C C . VAL A 1 197 ? -7.032 -4.737 10.646 1.00 98.12 197 VAL A C 1
ATOM 1539 O O . VAL A 1 197 ? -6.768 -3.745 11.334 1.00 98.12 197 VAL A O 1
ATOM 1542 N N . GLY A 1 198 ? -6.100 -5.510 10.099 1.00 97.44 198 GLY A N 1
ATOM 1543 C CA . GLY A 1 198 ? -4.719 -5.088 9.908 1.00 97.44 198 GLY A CA 1
ATOM 1544 C C . GLY A 1 198 ? -4.607 -4.228 8.650 1.00 97.44 198 GLY A C 1
ATOM 1545 O O . GLY A 1 198 ? -5.294 -4.483 7.664 1.00 97.44 198 GLY A O 1
ATOM 1546 N N . VAL A 1 199 ? -3.754 -3.206 8.672 1.00 98.25 199 VAL A N 1
ATOM 1547 C CA . VAL A 1 199 ? -3.486 -2.327 7.526 1.00 98.25 199 VAL A CA 1
ATOM 1548 C C . VAL A 1 199 ? -1.989 -2.134 7.323 1.00 98.25 199 VAL A C 1
ATOM 1550 O O . VAL A 1 199 ? -1.248 -1.859 8.267 1.00 98.25 199 VAL A O 1
ATOM 1553 N N . TYR A 1 200 ? -1.551 -2.224 6.071 1.00 97.38 200 TYR A N 1
ATOM 1554 C CA . TYR A 1 200 ? -0.204 -1.862 5.647 1.00 97.38 200 TYR A CA 1
ATOM 1555 C C . TYR A 1 200 ? -0.149 -0.357 5.374 1.00 97.38 200 TYR A C 1
ATOM 1557 O O . TYR A 1 200 ? -0.685 0.117 4.373 1.00 97.38 200 TYR A O 1
ATOM 1565 N N . ALA A 1 201 ? 0.535 0.414 6.222 1.00 97.69 201 ALA A N 1
ATOM 1566 C CA . ALA A 1 201 ? 0.584 1.877 6.115 1.00 97.69 201 ALA A CA 1
ATOM 1567 C C . ALA A 1 201 ? 1.173 2.378 4.784 1.00 97.69 201 ALA A C 1
ATOM 1569 O O . ALA A 1 201 ? 0.872 3.485 4.345 1.00 97.69 201 ALA A O 1
ATOM 1570 N N . ARG A 1 202 ? 2.008 1.567 4.126 1.00 97.19 202 ARG A N 1
ATOM 1571 C CA . ARG A 1 202 ? 2.636 1.904 2.844 1.00 97.19 202 ARG A CA 1
ATOM 1572 C C . ARG A 1 202 ? 1.688 1.776 1.654 1.00 97.19 202 ARG A C 1
ATOM 1574 O O . ARG A 1 202 ? 1.673 2.650 0.793 1.00 97.19 202 ARG A O 1
ATOM 1581 N N . THR A 1 203 ? 0.919 0.691 1.602 1.00 97.62 203 THR A N 1
ATOM 1582 C CA . THR A 1 203 ? 0.073 0.353 0.445 1.00 97.62 203 THR A CA 1
ATOM 1583 C C . THR A 1 203 ? -1.400 0.674 0.673 1.00 97.62 203 THR A C 1
ATOM 1585 O O . THR A 1 203 ? -2.192 0.642 -0.269 1.00 97.62 203 THR A O 1
ATOM 1588 N N . GLY A 1 204 ? -1.788 0.950 1.921 1.00 97.62 204 GLY A N 1
ATOM 1589 C CA . GLY A 1 204 ? -3.175 1.146 2.330 1.00 97.62 204 GLY A CA 1
ATOM 1590 C C . GLY A 1 204 ? -4.029 -0.111 2.225 1.00 97.62 204 GLY A C 1
ATOM 1591 O O . GLY A 1 204 ? -5.237 -0.031 2.414 1.00 97.62 204 GLY A O 1
ATOM 1592 N N . TYR A 1 205 ? -3.432 -1.260 1.900 1.00 96.62 205 TYR A N 1
ATOM 1593 C CA . TYR A 1 205 ? -4.149 -2.522 1.891 1.00 96.62 205 TYR A CA 1
ATOM 1594 C C . TYR A 1 205 ? -4.501 -2.931 3.314 1.00 96.62 205 TYR A C 1
ATOM 1596 O O . TYR A 1 205 ? -3.655 -2.851 4.209 1.00 96.62 205 TYR A O 1
ATOM 1604 N N . PHE A 1 206 ? -5.731 -3.390 3.506 1.00 96.69 206 PHE A N 1
ATOM 1605 C CA . PHE A 1 206 ? -6.213 -3.887 4.780 1.00 96.69 206 PHE A CA 1
ATOM 1606 C C . PHE A 1 206 ? -7.001 -5.180 4.613 1.00 96.69 206 PHE A C 1
ATOM 1608 O O . PHE A 1 206 ? -7.689 -5.381 3.613 1.00 96.69 206 PHE A O 1
ATOM 1615 N N . HIS A 1 207 ? -6.905 -6.036 5.624 1.00 90.88 207 HIS A N 1
ATOM 1616 C CA . HIS A 1 207 ? -7.639 -7.292 5.731 1.00 90.88 207 HIS A CA 1
ATOM 1617 C C . HIS A 1 207 ? -7.896 -7.609 7.210 1.00 90.88 207 HIS A C 1
ATOM 1619 O O . HIS A 1 207 ? -7.136 -7.183 8.082 1.00 90.88 207 HIS A O 1
ATOM 1625 N N . GLY A 1 208 ? -8.974 -8.331 7.502 1.00 80.81 208 GLY A N 1
ATOM 1626 C CA . GLY A 1 208 ? -9.384 -8.729 8.851 1.00 80.81 208 GLY A CA 1
ATOM 1627 C C . GLY A 1 208 ? -9.933 -10.139 8.859 1.00 80.81 208 GLY A C 1
ATOM 1628 O O . GLY A 1 208 ? -10.367 -10.588 7.774 1.00 80.81 208 GLY A O 1
#

Organism: NCBI:txid2803863

Secondary structure (DSSP, 8-state):
-----------------------------------------------------------------------------PPPHHHHHHHHHHHHHHHHS---S--GGGS----HHHHHH--HHHHHHHHHHTTPPTT-HHHHHHHHHHHSPPPTTHHHHHHHHHHHHH-PPEEEEEEPTTSTTEEEEEEEETTEEEEEEEEETTT--EE-

pLDDT: mean 75.29, std 27.41, range [27.33, 98.62]

Foldseek 3Di:
DDDDDDDDDDDDDDDDDDDDPDDDDDDDDDDDDDDDDDDDDDDDDDDDDDDDDDDDDDDDDDDDDDDDDDPPPVPLDQDDPVLLVVLLVLLLCCLVHDVPPDDPVPHHHFDPLLSVPFPSNVLVSVCSVVVHDRPPNVSSNVSLSPPTDQDPCLVVVLQVVCCVVPVFGFPDWADDPPPPQKIWTWTDDPNDIDTDWIARSNRSDIDD

Radius of gyration: 33.18 Å; chains: 1; bounding box: 70×50×127 Å

Sequence (208 aa):
MKAMINKKTIVVTALVLSLLFVGCSKAADKSDSASNENNKNSTSTTSEDSNAGKSTTENNSKKNNNNKSSQTATQKASASSQEIQDITKKVKDYINGDQGNKPEYQKMHWSKTFLNKVDFVTLYKNYLNNGGKKGDVESFAAYITLNAPIQSDWQEMFKKDLYDTYGEKVVRIEKVQGDGDVYQAYIMKDGKEVPYVGVYARTGYFHG